Protein AF-A0A0D2L8C6-F1 (afdb_monomer)

Mean predicted aligned error: 10.95 Å

Foldseek 3Di:
DDFCCDDLVDRNDPVRVQLVPQPPSPDDNVVCVVPVPVVVVCQQVDQRPDPVVSVVCVVPRPPDDDTDDDPVCCDDPCVVVVLCQLLDLVAADEAEAADQLVVVVLLVVLCVVPVDNFQDQSLQAAAADDLVVSVVSVVVSVVVVVVSCVSNPPSDLLRYHYDYPVLQVLLQPVVVPPPPDPDDDDDDDDDDDDDDDPDPDRSVVRVQSVCVSVVHPPDRDDDDPRPDPRPHDQVVVRHPCLVVNLVVCVPDPNNVSNVVRPDDPPPPDD

Radius of gyration: 22.39 Å; Cα contacts (8 Å, |Δi|>4): 198; chains: 1; bounding box: 49×57×60 Å

Secondary structure (DSSP, 8-state):
---TTEETTEE--TTHHHHHTSTT----HHHHHH-HHHHHHHHHHPPP--HHHHHHHTT-----------GGG--TTHHHHHHHHHH-TTS-EEEEE-S-HHHHHHHHHHHHHHS-SSSS--TTS-B---HHHHHHHHHHHHHHHHHHHHHHTT-HHHHEEEEEHHHHHHTTTGGGSSSS-------------------S--HHHHHHHHHHHHT---------TT-----PPPHHHHBTTHHHHHHHHTTSTTTHHHHTTTS-S-----

Solvent-accessible surface area (backbone atoms only — not comparable to full-atom values): 17202 Å² total; per-residue (Å²): 137,79,42,69,50,53,40,98,90,42,64,48,50,103,49,43,70,60,48,78,68,37,89,88,60,80,77,50,77,62,60,30,71,76,38,53,65,60,47,53,50,50,63,45,63,54,68,70,89,41,85,76,66,12,64,80,46,67,88,64,60,54,88,72,89,85,81,74,84,59,78,86,69,60,53,76,83,42,39,63,56,53,53,52,54,60,54,35,63,88,50,75,42,75,51,75,44,68,85,45,54,55,63,52,49,54,52,49,52,46,23,70,75,65,78,48,88,69,89,64,88,55,57,81,57,78,36,77,78,59,66,68,60,49,53,53,47,54,55,50,55,52,51,52,53,54,49,49,50,65,49,46,58,92,49,54,73,83,21,42,44,80,44,48,43,64,46,46,53,41,32,65,52,64,68,73,70,68,87,78,73,82,88,80,76,91,76,90,81,93,78,90,79,94,75,93,77,95,80,84,78,62,30,66,45,42,59,51,50,51,30,58,67,71,70,45,79,93,60,84,81,73,75,57,88,74,70,65,80,70,84,68,63,55,60,59,84,27,25,79,53,39,67,62,51,42,61,74,30,55,91,44,96,59,30,70,50,50,56,86,53,72,66,74,87,72,83,64,88,128

Structure (mmCIF, N/CA/C/O backbone):
data_AF-A0A0D2L8C6-F1
#
_entry.id   AF-A0A0D2L8C6-F1
#
loop_
_atom_site.group_PDB
_atom_site.id
_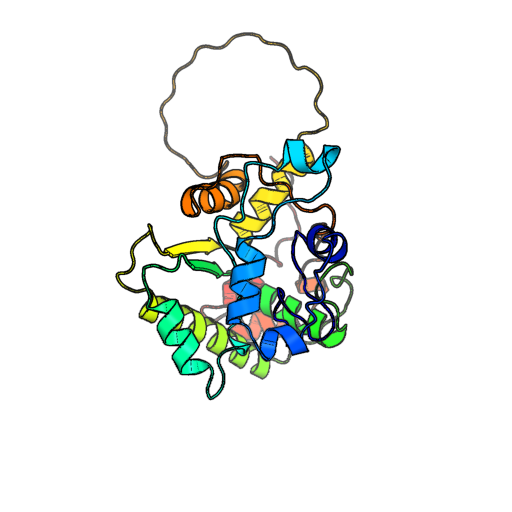atom_site.type_symbol
_atom_site.label_atom_id
_atom_site.label_alt_id
_atom_site.label_comp_id
_atom_site.label_asym_id
_atom_site.label_entity_id
_atom_site.label_seq_id
_atom_site.pdbx_PDB_ins_code
_atom_site.Cartn_x
_atom_site.Cartn_y
_atom_site.Cartn_z
_atom_site.occupancy
_atom_site.B_iso_or_equiv
_atom_site.auth_seq_id
_atom_site.auth_comp_id
_atom_site.auth_asym_id
_atom_site.auth_atom_id
_atom_site.pdbx_PDB_model_num
ATOM 1 N N . MET A 1 1 ? -0.825 -14.473 -0.753 1.00 25.88 1 MET A N 1
ATOM 2 C CA . MET A 1 1 ? -2.024 -13.886 -0.117 1.00 25.88 1 MET A CA 1
ATOM 3 C C . MET A 1 1 ? -1.599 -13.549 1.306 1.00 25.88 1 MET A C 1
ATOM 5 O O . MET A 1 1 ? -1.301 -14.473 2.042 1.00 25.88 1 MET A O 1
ATOM 9 N N . HIS A 1 2 ? -1.406 -12.274 1.659 1.00 28.62 2 HIS A N 1
ATOM 10 C CA . HIS A 1 2 ? -0.912 -11.897 2.993 1.00 28.62 2 HIS A CA 1
ATOM 11 C C . HIS A 1 2 ? -1.843 -10.864 3.620 1.00 28.62 2 HIS A C 1
ATOM 13 O O . HIS A 1 2 ? -1.615 -9.660 3.563 1.00 28.62 2 HIS A O 1
ATOM 19 N N . ASN A 1 3 ? -2.905 -11.363 4.246 1.00 32.50 3 ASN A N 1
ATOM 20 C CA . ASN A 1 3 ? -3.597 -10.629 5.291 1.00 32.50 3 ASN A CA 1
ATOM 21 C C . ASN A 1 3 ? -2.673 -10.639 6.514 1.00 32.50 3 ASN A C 1
ATOM 23 O O . ASN A 1 3 ? -2.606 -11.621 7.239 1.00 32.50 3 ASN A O 1
ATOM 27 N N . GLU A 1 4 ? -1.915 -9.567 6.735 1.00 38.78 4 GLU A N 1
ATOM 28 C CA . GLU A 1 4 ? -0.939 -9.475 7.837 1.00 38.78 4 GLU A CA 1
ATOM 29 C C . GLU A 1 4 ? -1.573 -9.402 9.237 1.00 38.78 4 GLU A C 1
ATOM 31 O O . GLU A 1 4 ? -0.848 -9.288 10.213 1.00 38.78 4 GLU A O 1
ATOM 36 N N . VAL A 1 5 ? -2.901 -9.509 9.356 1.00 38.19 5 VAL A N 1
ATOM 37 C CA . VAL A 1 5 ? -3.556 -9.818 10.639 1.00 38.19 5 VAL A CA 1
ATOM 38 C C . VAL A 1 5 ? -3.872 -11.317 10.751 1.00 38.19 5 VAL A C 1
ATOM 40 O O . VAL A 1 5 ? -3.885 -11.862 11.848 1.00 38.19 5 VAL A O 1
ATOM 43 N N . PHE A 1 6 ? -4.050 -12.015 9.624 1.00 46.94 6 PHE A N 1
ATOM 44 C CA . PHE A 1 6 ? -4.573 -13.378 9.553 1.00 46.94 6 PHE A CA 1
ATOM 45 C C . PHE A 1 6 ? -4.010 -14.119 8.331 1.00 46.94 6 PHE A C 1
ATOM 47 O O . PHE A 1 6 ? -4.606 -14.139 7.255 1.00 46.94 6 PHE A O 1
ATOM 54 N N . ASN A 1 7 ? -2.828 -14.707 8.492 1.00 39.59 7 ASN A N 1
ATOM 55 C CA . ASN A 1 7 ? -2.334 -15.733 7.579 1.00 39.59 7 ASN A CA 1
ATOM 56 C C . ASN A 1 7 ? -3.036 -17.053 7.951 1.00 39.59 7 ASN A C 1
ATOM 58 O O . ASN A 1 7 ? -3.272 -17.285 9.134 1.00 39.59 7 ASN A O 1
ATOM 62 N N . GLU A 1 8 ? -3.318 -17.929 6.984 1.00 39.47 8 GLU A N 1
ATOM 63 C CA . GLU A 1 8 ? -3.778 -19.312 7.220 1.00 39.47 8 GLU A CA 1
ATOM 64 C C . GLU A 1 8 ? -2.914 -20.050 8.260 1.00 39.47 8 GLU A C 1
ATOM 66 O O . GLU A 1 8 ? -3.401 -20.914 8.978 1.00 39.47 8 GLU A O 1
ATOM 71 N N . ALA A 1 9 ? -1.641 -19.662 8.392 1.00 35.53 9 ALA A N 1
ATOM 72 C CA . ALA A 1 9 ? -0.736 -20.200 9.398 1.00 35.53 9 ALA A CA 1
ATOM 73 C C . ALA A 1 9 ? -0.841 -19.550 10.796 1.00 35.53 9 ALA A C 1
ATOM 75 O O . ALA A 1 9 ? -0.490 -20.217 11.767 1.00 35.53 9 ALA A O 1
ATOM 76 N N . LYS A 1 10 ? -1.232 -18.263 10.927 1.00 43.53 10 LYS A N 1
ATOM 77 C CA . LYS A 1 10 ? -1.171 -17.492 12.195 1.00 43.53 10 LYS A CA 1
ATOM 78 C C . LYS A 1 10 ? -2.012 -16.204 12.220 1.00 43.53 10 LYS A C 1
ATOM 80 O O . LYS A 1 10 ? -2.085 -15.469 11.231 1.00 43.53 10 LYS A O 1
ATOM 85 N N . ILE A 1 11 ? -2.490 -15.843 13.419 1.00 46.50 11 ILE A N 1
ATOM 86 C CA . ILE A 1 11 ? -2.910 -14.473 13.767 1.00 46.50 11 ILE A CA 1
ATOM 87 C C . ILE A 1 11 ? -1.652 -13.632 14.017 1.00 46.50 11 ILE A C 1
ATOM 89 O O . ILE A 1 11 ? -1.057 -13.683 15.095 1.00 46.50 11 ILE A O 1
ATOM 93 N N . TYR A 1 12 ? -1.233 -12.846 13.029 1.00 52.94 12 TYR A N 1
ATOM 94 C CA . TYR A 1 12 ? -0.144 -11.890 13.211 1.00 52.94 12 TYR A CA 1
ATOM 95 C C . TYR A 1 12 ? -0.708 -10.619 13.835 1.00 52.94 12 TYR A C 1
ATOM 97 O O . TYR A 1 12 ? -1.148 -9.690 13.167 1.00 52.94 12 TYR A O 1
ATOM 105 N N . SER A 1 13 ? -0.715 -10.585 15.160 1.00 54.72 13 SER A N 1
ATOM 106 C CA . SER A 1 13 ? -1.030 -9.380 15.913 1.00 54.72 13 SER A CA 1
ATOM 107 C C . SER A 1 13 ? 0.179 -8.957 16.728 1.00 54.72 13 SER A C 1
ATOM 109 O O . SER A 1 13 ? 0.924 -9.797 17.230 1.00 54.72 13 SER A O 1
ATOM 111 N N . PHE A 1 14 ? 0.315 -7.646 16.949 1.00 51.59 14 PHE A N 1
ATOM 112 C CA . PHE A 1 14 ? 1.225 -7.088 17.957 1.00 51.59 14 PHE A CA 1
ATOM 113 C C . PHE A 1 14 ? 1.057 -7.772 19.333 1.00 51.59 14 PHE A C 1
ATOM 115 O O . PHE A 1 14 ? 1.973 -7.767 20.149 1.00 51.59 14 PHE A O 1
ATOM 122 N N . ASN A 1 15 ? -0.103 -8.398 19.566 1.00 57.59 15 ASN A N 1
ATOM 123 C CA . ASN A 1 15 ? -0.485 -9.067 20.797 1.00 57.59 15 ASN A CA 1
ATOM 124 C C . ASN A 1 15 ? -0.600 -10.607 20.683 1.00 57.59 15 ASN A C 1
ATOM 126 O O . ASN A 1 15 ? -1.314 -11.186 21.493 1.00 57.59 15 ASN A O 1
ATOM 130 N N . GLU A 1 16 ? 0.073 -11.299 19.745 1.00 63.41 16 GLU A N 1
ATOM 131 C CA . GLU A 1 16 ? 0.020 -12.787 19.636 1.00 63.41 16 GLU A CA 1
ATOM 132 C C . GLU A 1 16 ? 0.210 -13.475 21.005 1.00 63.41 16 GLU A C 1
ATOM 134 O O . GLU A 1 16 ? -0.590 -14.323 21.396 1.00 63.41 16 GLU A O 1
ATOM 139 N N . GLY A 1 17 ? 1.199 -13.029 21.789 1.00 65.50 17 GLY A N 1
ATOM 140 C CA . GLY A 1 17 ? 1.451 -13.560 23.132 1.00 65.50 17 GLY A CA 1
ATOM 141 C C . GLY A 1 17 ? 0.381 -13.217 24.177 1.00 65.50 17 GLY A C 1
ATOM 142 O O . GLY A 1 17 ? 0.243 -13.947 25.152 1.00 65.50 17 GLY A O 1
ATOM 143 N N . LEU A 1 18 ? -0.388 -12.137 23.999 1.00 64.75 18 LEU A N 1
ATOM 144 C CA . LEU A 1 18 ? -1.541 -11.836 24.859 1.00 64.75 18 LEU A CA 1
ATOM 145 C C . LEU A 1 18 ? -2.668 -12.838 24.599 1.00 64.75 18 LEU A C 1
ATOM 147 O O . LEU A 1 18 ? -3.287 -13.311 25.546 1.00 64.75 18 LEU A O 1
ATOM 151 N N . PHE A 1 19 ? -2.911 -13.165 23.330 1.00 66.56 19 PHE A N 1
ATOM 152 C CA . PHE A 1 19 ? -3.949 -14.108 22.925 1.00 66.56 19 PHE A CA 1
ATOM 153 C C . PHE A 1 19 ? -3.615 -15.528 23.369 1.00 66.56 19 PHE A C 1
ATOM 155 O O . PHE A 1 19 ? -4.393 -16.136 24.090 1.00 66.56 19 PHE A O 1
ATOM 162 N N . GLN A 1 20 ? -2.409 -16.008 23.056 1.00 67.81 20 GLN A N 1
ATOM 163 C CA . GLN A 1 20 ? -1.961 -17.354 23.440 1.00 67.81 20 GLN A CA 1
ATOM 164 C C . GLN A 1 20 ? -1.900 -17.568 24.960 1.00 67.81 20 GLN A C 1
ATOM 166 O O . GLN A 1 20 ? -1.979 -18.701 25.421 1.00 67.81 20 GLN A O 1
ATOM 171 N N . ALA A 1 21 ? -1.743 -16.499 25.744 1.00 69.31 21 ALA A N 1
ATOM 172 C CA . ALA A 1 21 ? -1.708 -16.571 27.203 1.00 69.31 21 ALA A CA 1
ATOM 173 C C . ALA A 1 21 ? -3.068 -16.305 27.874 1.00 69.31 21 ALA A C 1
ATOM 175 O O . ALA A 1 21 ? -3.138 -16.327 29.104 1.00 69.31 21 ALA A O 1
ATOM 176 N N . SER A 1 22 ? -4.127 -16.008 27.113 1.00 67.31 22 SER A N 1
ATOM 177 C CA . SER A 1 22 ? -5.456 -15.729 27.667 1.00 67.31 22 SER A CA 1
ATOM 178 C C . SER A 1 22 ? -6.214 -17.043 27.905 1.00 67.31 22 SER A C 1
ATOM 180 O O . SER A 1 22 ? -6.456 -17.775 26.947 1.00 67.31 22 SER A O 1
ATOM 182 N N . PRO A 1 23 ? -6.601 -17.375 29.153 1.00 68.75 23 PRO A N 1
ATOM 183 C CA . PRO A 1 23 ? -7.393 -18.574 29.426 1.00 68.75 23 PRO A CA 1
ATOM 184 C C . PRO A 1 23 ? -8.716 -18.553 28.649 1.00 68.75 23 PRO A C 1
ATOM 186 O O . PRO A 1 23 ? -9.433 -17.557 28.708 1.00 68.75 23 PRO A O 1
ATOM 189 N N . GLY A 1 24 ? -9.034 -19.642 27.942 1.00 72.69 24 GLY A N 1
ATOM 190 C CA . GLY A 1 24 ? -10.238 -19.750 27.106 1.00 72.69 24 GLY A CA 1
ATOM 191 C C . GLY A 1 24 ? -10.110 -19.130 25.711 1.00 72.69 24 GLY A C 1
ATOM 192 O O . GLY A 1 24 ? -11.088 -19.102 24.971 1.00 72.69 24 GLY A O 1
ATOM 193 N N . TRP A 1 25 ? -8.927 -18.634 25.334 1.00 75.94 25 TRP A N 1
ATOM 194 C CA . TRP A 1 25 ? -8.673 -18.205 23.963 1.00 75.94 25 TRP A CA 1
ATOM 195 C C . TRP A 1 25 ? -8.377 -19.411 23.062 1.00 75.94 25 TRP A C 1
ATOM 197 O O . TRP A 1 25 ? -7.219 -19.761 22.837 1.00 75.94 25 TRP A O 1
ATOM 207 N N . ASP A 1 26 ? -9.437 -20.011 22.521 1.00 77.56 26 ASP A N 1
ATOM 208 C CA . ASP A 1 26 ? -9.368 -21.174 21.620 1.00 77.56 26 ASP A CA 1
ATOM 209 C C . ASP A 1 26 ? -9.636 -20.795 20.147 1.00 77.56 26 ASP A C 1
ATOM 211 O O . ASP A 1 26 ? -9.956 -21.640 19.310 1.00 77.56 26 ASP A O 1
ATOM 215 N N . TRP A 1 27 ? -9.516 -19.506 19.809 1.00 79.12 27 TRP A N 1
ATOM 216 C CA . TRP A 1 27 ? -9.705 -19.034 18.438 1.00 79.12 27 TRP A CA 1
ATOM 217 C C . TRP A 1 27 ? -8.549 -19.465 17.538 1.00 79.12 27 TRP A C 1
ATOM 219 O O . TRP A 1 27 ? -7.406 -19.027 17.713 1.00 79.12 27 TRP A O 1
ATOM 229 N N . ASP A 1 28 ? -8.877 -20.242 16.512 1.00 78.75 28 ASP A N 1
ATOM 230 C CA . ASP A 1 28 ? -8.033 -20.452 15.348 1.00 78.75 28 ASP A CA 1
ATOM 231 C C . ASP A 1 28 ? -8.596 -19.680 14.140 1.00 78.75 28 ASP A C 1
ATOM 233 O O . ASP A 1 28 ? -9.510 -18.856 14.252 1.00 78.75 28 ASP A O 1
ATOM 237 N N . VAL A 1 29 ? -7.983 -19.867 12.972 1.00 72.75 29 VAL A N 1
ATOM 238 C CA . VAL A 1 29 ? -8.416 -19.185 11.746 1.00 72.75 29 VAL A CA 1
ATOM 239 C C . VAL A 1 29 ? -9.811 -19.651 11.314 1.00 72.75 29 VAL A C 1
ATOM 241 O O . VAL A 1 29 ? -10.577 -18.835 10.809 1.00 72.75 29 VAL A O 1
ATOM 244 N N . PHE A 1 30 ? -10.145 -20.923 11.535 1.00 79.75 30 PHE A N 1
ATOM 245 C CA . PHE A 1 30 ? -11.397 -21.534 11.104 1.00 79.75 30 PHE A CA 1
ATOM 246 C C . PHE A 1 30 ? -12.555 -21.130 12.012 1.00 79.75 30 PHE A C 1
ATOM 248 O O . PHE A 1 30 ? -13.544 -20.603 11.511 1.00 79.75 30 PHE A O 1
ATOM 255 N N . SER A 1 31 ? -12.414 -21.279 13.333 1.00 82.75 31 SER A N 1
ATOM 256 C CA . SER A 1 31 ? -13.476 -20.922 14.281 1.00 82.75 31 SER A CA 1
ATOM 257 C C . SER A 1 31 ? -13.827 -19.437 14.199 1.00 82.75 31 SER A C 1
ATOM 259 O O . SER A 1 31 ? -15.002 -19.074 14.217 1.00 82.75 31 SER A O 1
ATOM 261 N N . ARG A 1 32 ? -12.826 -18.571 13.985 1.00 83.19 32 ARG A N 1
ATOM 262 C CA . ARG A 1 32 ? -13.036 -17.143 13.703 1.00 83.19 32 ARG A CA 1
ATOM 263 C C . ARG A 1 32 ? -13.894 -16.922 12.462 1.00 83.19 32 ARG A C 1
ATOM 265 O O . ARG A 1 32 ? -14.762 -16.061 12.483 1.00 83.19 32 ARG A O 1
ATOM 272 N N . ASP A 1 33 ? -13.593 -17.606 11.363 1.00 82.06 33 ASP A N 1
ATOM 273 C CA . ASP A 1 33 ? -14.292 -17.382 10.095 1.00 82.06 33 ASP A CA 1
ATOM 274 C C . ASP A 1 33 ? -15.704 -17.979 10.096 1.00 82.06 33 ASP A C 1
ATOM 276 O O . ASP A 1 33 ? -16.569 -17.484 9.371 1.00 82.06 33 ASP A O 1
ATOM 280 N N . GLU A 1 34 ? -15.959 -18.975 10.947 1.00 89.06 34 GLU A N 1
ATOM 281 C CA . GLU A 1 34 ? -17.301 -19.489 11.230 1.00 89.06 34 GLU A CA 1
ATOM 282 C C . GLU A 1 34 ? -18.149 -18.499 12.048 1.00 89.06 34 GLU A C 1
ATOM 284 O O . GLU A 1 34 ? -19.330 -18.327 11.744 1.00 89.06 34 GLU A O 1
ATOM 289 N N . ASP A 1 35 ? -17.561 -17.800 13.031 1.00 88.19 35 ASP A N 1
ATOM 290 C CA . ASP A 1 35 ? -18.248 -16.772 13.830 1.00 88.19 35 ASP A CA 1
ATOM 291 C C . ASP A 1 35 ? -17.395 -15.500 14.051 1.00 88.19 35 ASP A C 1
ATOM 293 O O . ASP A 1 35 ? -16.899 -15.218 15.153 1.00 88.19 35 ASP A O 1
ATOM 297 N N . PRO A 1 36 ? -17.238 -14.664 13.006 1.00 85.00 36 PRO A N 1
ATOM 298 C CA . PRO A 1 36 ? -16.376 -13.487 13.076 1.00 85.00 36 PRO A CA 1
ATOM 299 C C . PRO A 1 36 ? -16.940 -12.408 14.002 1.00 85.00 36 PRO A C 1
ATOM 301 O O . PRO A 1 36 ? -16.195 -11.560 14.498 1.00 85.00 36 PRO A O 1
ATOM 304 N N . GLN A 1 37 ? -18.253 -12.412 14.243 1.00 84.94 37 GLN A N 1
ATOM 305 C CA . GLN A 1 37 ? -18.890 -11.453 15.134 1.00 84.94 37 GLN A CA 1
ATOM 306 C C . GLN A 1 37 ? -18.561 -11.772 16.590 1.00 84.94 37 GLN A C 1
ATOM 308 O O . GLN A 1 37 ? -18.159 -10.863 17.322 1.00 84.94 37 GLN A O 1
ATOM 313 N N . HIS A 1 38 ? -18.692 -13.034 17.003 1.00 84.12 38 HIS A N 1
ATOM 314 C CA . HIS A 1 38 ? -18.340 -13.448 18.355 1.00 84.12 38 HIS A CA 1
ATOM 315 C C . HIS A 1 38 ? -16.851 -13.237 18.631 1.00 84.12 38 HIS A C 1
ATOM 317 O O . HIS A 1 38 ? -16.504 -12.627 19.644 1.00 84.12 38 HIS A O 1
ATOM 323 N N . PHE A 1 39 ? -15.989 -13.581 17.669 1.00 83.81 39 PHE A N 1
ATOM 324 C CA . PHE A 1 39 ? -14.560 -13.290 17.749 1.00 83.81 39 PHE A CA 1
ATOM 325 C C . PHE A 1 39 ? -14.271 -11.807 18.027 1.00 83.81 39 PHE A C 1
ATOM 327 O O . PHE A 1 39 ? -13.488 -11.479 18.917 1.00 83.81 39 PHE A O 1
ATOM 334 N N . LEU A 1 40 ? -14.902 -10.884 17.291 1.00 80.25 40 LEU A N 1
ATOM 335 C CA . LEU A 1 40 ? -14.688 -9.445 17.490 1.00 80.25 40 LEU A CA 1
ATOM 336 C C . LEU A 1 40 ? -15.197 -8.957 18.851 1.00 80.25 40 LEU A C 1
ATOM 338 O O . LEU A 1 40 ? -14.579 -8.072 19.448 1.00 80.25 40 LEU A O 1
ATOM 342 N N . VAL A 1 41 ? -16.308 -9.513 19.340 1.00 81.56 41 VAL A N 1
ATOM 343 C CA . VAL A 1 41 ? -16.842 -9.200 20.671 1.00 81.56 41 VAL A CA 1
ATOM 344 C C . VAL A 1 41 ? -15.850 -9.629 21.746 1.00 81.56 41 VAL A C 1
ATOM 346 O O . VAL A 1 41 ? -15.478 -8.799 22.576 1.00 81.56 41 VAL A O 1
ATOM 349 N N . GLU A 1 42 ? -15.369 -10.870 21.701 1.00 78.81 42 GLU A N 1
ATOM 350 C CA . GLU A 1 42 ? -14.377 -11.360 22.658 1.00 78.81 42 GLU A CA 1
ATOM 351 C C . GLU A 1 42 ? -13.069 -10.571 22.568 1.00 78.81 42 GLU A C 1
ATOM 353 O O . GLU A 1 42 ? -12.563 -10.108 23.589 1.00 78.81 42 GLU A O 1
ATOM 358 N N . LEU A 1 43 ? -12.571 -10.308 21.355 1.00 77.69 43 LEU A N 1
ATOM 359 C CA . LEU A 1 43 ? -11.369 -9.506 21.108 1.00 77.69 43 LEU A CA 1
ATOM 360 C C . LEU A 1 43 ? -11.440 -8.123 21.777 1.00 77.69 43 LEU A C 1
ATOM 362 O O . LEU A 1 43 ? -10.455 -7.656 22.351 1.00 77.69 43 LEU A O 1
ATOM 366 N N . LEU A 1 44 ? -12.596 -7.461 21.704 1.00 75.75 44 LEU A N 1
ATOM 367 C CA . LEU A 1 44 ? -12.827 -6.156 22.329 1.00 75.75 44 LEU A CA 1
ATOM 368 C C . LEU A 1 44 ? -13.023 -6.251 23.850 1.00 75.75 44 LEU A C 1
ATOM 370 O O . LEU A 1 44 ? -12.717 -5.295 24.568 1.00 75.75 44 LEU A O 1
ATOM 374 N N . GLN A 1 45 ? -13.529 -7.382 24.342 1.00 75.25 45 GLN A N 1
ATOM 375 C CA . GLN A 1 45 ? -13.790 -7.635 25.760 1.00 75.25 45 GLN A CA 1
ATOM 376 C C . GLN A 1 45 ? -12.584 -8.190 26.525 1.00 75.25 45 GLN A C 1
ATOM 378 O O . GLN A 1 45 ? -12.593 -8.136 27.758 1.00 75.25 45 GLN A O 1
ATOM 383 N N . LEU A 1 46 ? -11.553 -8.680 25.827 1.00 65.88 46 LEU A N 1
ATOM 384 C CA . LEU A 1 46 ? -10.343 -9.227 26.432 1.00 65.88 46 LEU A CA 1
ATOM 385 C C . LEU A 1 46 ? -9.770 -8.291 27.499 1.00 65.88 46 LEU A C 1
ATOM 387 O O . LEU A 1 46 ? -9.313 -7.174 27.227 1.00 65.88 46 LEU A O 1
ATOM 391 N N . ARG A 1 47 ? -9.753 -8.790 28.737 1.00 56.56 47 ARG A N 1
ATOM 392 C CA . ARG A 1 47 ? -9.046 -8.178 29.860 1.00 56.56 47 ARG A CA 1
ATOM 393 C C . ARG A 1 47 ? -7.718 -8.914 30.065 1.00 56.56 47 ARG A C 1
ATOM 395 O O . ARG A 1 47 ? -7.697 -10.140 30.032 1.00 56.56 47 ARG A O 1
ATOM 402 N N . PRO A 1 48 ? -6.600 -8.213 30.303 1.00 53.81 48 PRO A N 1
ATOM 403 C CA . PRO A 1 48 ? -5.333 -8.875 30.597 1.00 53.81 48 PRO A CA 1
ATOM 404 C C . PRO A 1 48 ? -5.421 -9.611 31.946 1.00 53.81 48 PRO A C 1
ATOM 406 O O . PRO A 1 48 ? -5.631 -8.984 32.982 1.00 53.81 48 PRO A O 1
ATOM 409 N N . HIS A 1 49 ? -5.259 -10.938 31.925 1.00 48.31 49 HIS A N 1
ATOM 410 C CA . HIS A 1 49 ? -5.627 -11.851 33.022 1.00 48.31 49 HIS A CA 1
ATOM 411 C C . HIS A 1 49 ? -4.489 -12.293 33.966 1.00 48.31 49 HIS A C 1
ATOM 413 O O . HIS A 1 49 ? -4.561 -13.353 34.574 1.00 48.31 49 HIS A O 1
ATOM 419 N N . THR A 1 50 ? -3.445 -11.491 34.171 1.00 47.09 50 THR A N 1
ATOM 420 C CA . THR A 1 50 ? -2.437 -11.784 35.219 1.00 47.09 50 THR A CA 1
ATOM 421 C C . THR A 1 50 ? -2.359 -10.632 36.207 1.00 47.09 50 THR A C 1
ATOM 423 O O . THR A 1 50 ? -2.239 -9.495 35.789 1.00 47.09 50 THR A O 1
ATOM 426 N N . GLU A 1 51 ? -2.439 -10.865 37.516 1.00 48.19 51 GLU A N 1
ATOM 427 C CA . GLU A 1 51 ? -2.537 -9.771 38.502 1.00 48.19 51 GLU A CA 1
ATOM 428 C C . GLU A 1 51 ? -1.308 -8.837 38.544 1.00 48.19 51 GLU A C 1
ATOM 430 O O . GLU A 1 51 ? -1.448 -7.671 38.910 1.00 48.19 51 GLU A O 1
ATOM 435 N N . GLU A 1 52 ? -0.131 -9.279 38.085 1.00 50.66 52 GLU A N 1
ATOM 436 C CA . GLU A 1 52 ? 1.076 -8.436 37.998 1.00 50.66 52 GLU A CA 1
ATOM 437 C C . GLU A 1 52 ? 1.238 -7.702 36.653 1.00 50.66 52 GLU A C 1
ATOM 439 O O . GLU A 1 52 ? 1.559 -6.515 36.637 1.00 50.66 52 GLU A O 1
ATOM 444 N N . ARG A 1 53 ? 0.961 -8.345 35.507 1.00 47.78 53 ARG A N 1
ATOM 445 C CA . ARG A 1 53 ? 1.001 -7.687 34.175 1.00 47.78 53 ARG A CA 1
ATOM 446 C C . ARG A 1 53 ? -0.299 -6.957 33.834 1.00 47.78 53 ARG A C 1
ATOM 448 O O . ARG A 1 53 ? -0.300 -5.925 33.165 1.00 47.78 53 ARG A O 1
ATOM 455 N N . GLY A 1 54 ? -1.404 -7.479 34.336 1.00 41.78 54 GLY A N 1
ATOM 456 C CA . GLY A 1 54 ? -2.748 -6.937 34.268 1.00 41.78 54 GLY A CA 1
ATOM 457 C C . GLY A 1 54 ? -2.895 -5.665 35.079 1.00 41.78 54 GLY A C 1
ATOM 458 O O . GLY A 1 54 ? -3.564 -4.783 34.589 1.00 41.78 54 GLY A O 1
ATOM 459 N N . ARG A 1 55 ? -2.209 -5.433 36.207 1.00 43.84 55 ARG A N 1
ATOM 460 C CA . ARG A 1 55 ? -2.273 -4.107 36.869 1.00 43.84 55 ARG A CA 1
ATOM 461 C C . ARG A 1 55 ? -1.640 -2.971 36.052 1.00 43.84 55 ARG A C 1
ATOM 463 O O . ARG A 1 55 ? -2.095 -1.839 36.157 1.00 43.84 55 ARG A O 1
ATOM 470 N N . ALA A 1 56 ? -0.665 -3.260 35.185 1.00 50.69 56 ALA A N 1
ATOM 471 C CA . ALA A 1 56 ? -0.101 -2.267 34.262 1.00 50.69 56 ALA A CA 1
ATOM 472 C C . ALA A 1 56 ? -0.979 -2.011 33.013 1.00 50.69 56 ALA A C 1
ATOM 474 O O . ALA A 1 56 ? -0.831 -0.982 32.350 1.00 50.69 56 ALA A O 1
ATOM 475 N N . MET A 1 57 ? -1.894 -2.933 32.683 1.00 47.06 57 MET A N 1
ATOM 476 C CA . MET A 1 57 ? -2.743 -2.889 31.479 1.00 47.06 57 MET A CA 1
ATOM 477 C C . MET A 1 57 ? -4.256 -2.788 31.777 1.00 47.06 57 MET A C 1
ATOM 479 O O . MET A 1 57 ? -5.044 -2.470 30.885 1.00 47.06 57 MET A O 1
ATOM 483 N N . ALA A 1 58 ? -4.680 -3.017 33.020 1.00 37.59 58 ALA A N 1
ATOM 484 C CA . ALA A 1 58 ? -6.048 -2.914 33.514 1.00 37.59 58 ALA A CA 1
ATOM 485 C C . ALA A 1 58 ? -6.430 -1.436 33.523 1.00 37.59 58 ALA A C 1
ATOM 487 O O . ALA A 1 58 ? -5.952 -0.646 34.329 1.00 37.59 58 ALA A O 1
ATOM 488 N N . GLY A 1 59 ? -7.240 -1.058 32.538 1.00 45.56 59 GLY A N 1
ATOM 489 C CA . GLY A 1 59 ? -7.560 0.331 32.203 1.00 45.56 59 GLY A CA 1
ATOM 490 C C . GLY A 1 59 ? -7.386 0.640 30.713 1.00 45.56 59 GLY A C 1
ATOM 491 O O . GLY A 1 59 ? -7.912 1.638 30.227 1.00 45.56 59 GLY A O 1
ATOM 492 N N . ARG A 1 60 ? -6.710 -0.233 29.954 1.00 52.47 60 ARG A N 1
ATOM 493 C CA . ARG A 1 60 ? -6.524 -0.108 28.501 1.00 52.47 60 ARG A CA 1
ATOM 494 C C . ARG A 1 60 ? -7.262 -1.213 27.748 1.00 52.47 60 ARG A C 1
ATOM 496 O O . ARG A 1 60 ? -6.639 -1.989 27.031 1.00 52.47 60 ARG A O 1
ATOM 503 N N . GLY A 1 61 ? -8.585 -1.289 27.910 1.00 55.25 61 GLY A N 1
ATOM 504 C CA . GLY A 1 61 ? -9.408 -2.095 27.000 1.00 55.25 61 GLY A CA 1
ATOM 505 C C . GLY A 1 61 ? -9.091 -1.742 25.541 1.00 55.25 61 GLY A C 1
ATOM 506 O O . GLY A 1 61 ? -8.723 -0.597 25.248 1.00 55.25 61 GLY A O 1
ATOM 507 N N . CYS A 1 62 ? -9.185 -2.718 24.638 1.00 63.03 62 CYS A N 1
ATOM 508 C CA . CYS A 1 62 ? -8.978 -2.485 23.214 1.00 63.03 62 CYS A CA 1
ATOM 509 C C . CYS A 1 62 ? -10.035 -1.481 22.721 1.00 63.03 62 CYS A C 1
ATOM 511 O O . CYS A 1 62 ? -11.212 -1.806 22.618 1.00 63.03 62 CYS A O 1
ATOM 513 N N . LYS A 1 63 ? -9.634 -0.225 22.481 1.00 70.19 63 LYS A N 1
ATOM 514 C CA . LYS A 1 63 ? -10.565 0.843 22.067 1.00 70.19 63 LYS A CA 1
ATOM 515 C C . LYS A 1 63 ? -10.897 0.800 20.577 1.00 70.19 63 LYS A C 1
ATOM 517 O O . LYS A 1 63 ? -11.855 1.434 20.149 1.00 70.19 63 LYS A O 1
ATOM 522 N N . ALA A 1 64 ? -10.067 0.121 19.792 1.00 75.06 64 ALA A N 1
ATOM 523 C CA . ALA A 1 64 ? -10.194 0.039 18.350 1.00 75.06 64 ALA A CA 1
ATOM 524 C C . ALA A 1 64 ? -9.500 -1.219 17.828 1.00 75.06 64 ALA A C 1
ATOM 526 O O . ALA A 1 64 ? -8.424 -1.583 18.303 1.00 75.06 64 ALA A O 1
ATOM 527 N N . VAL A 1 65 ? -10.089 -1.817 16.796 1.00 77.44 65 VAL A N 1
ATOM 528 C CA . VAL A 1 65 ? -9.476 -2.885 16.005 1.00 77.44 65 VAL A CA 1
ATOM 529 C C . VAL A 1 65 ? -9.016 -2.280 14.685 1.00 77.44 65 VAL A C 1
ATOM 531 O O . VAL A 1 65 ? -9.768 -1.567 14.022 1.00 77.44 65 VAL A O 1
ATOM 534 N N . GLY A 1 66 ? -7.765 -2.543 14.322 1.00 81.06 66 GLY A N 1
ATOM 535 C CA . GLY A 1 66 ? -7.197 -2.168 13.032 1.00 81.06 66 GLY A CA 1
ATOM 536 C C . GLY A 1 66 ? -6.928 -3.405 12.188 1.00 81.06 66 GLY A C 1
ATOM 537 O O . GLY A 1 66 ? -6.642 -4.477 12.716 1.00 81.06 66 GLY A O 1
ATOM 538 N N . PHE A 1 67 ? -6.988 -3.245 10.872 1.00 83.62 67 PHE A N 1
ATOM 539 C CA . PHE A 1 67 ? -6.584 -4.275 9.926 1.00 83.62 67 PHE A CA 1
ATOM 540 C C . PHE A 1 67 ? -5.949 -3.643 8.692 1.00 83.62 67 PHE A C 1
ATOM 542 O O . PHE A 1 67 ? -6.157 -2.464 8.397 1.00 83.62 67 PHE A O 1
ATOM 549 N N . LYS A 1 68 ? -5.135 -4.431 7.988 1.00 85.50 68 LYS A N 1
ATOM 550 C CA . LYS A 1 68 ? -4.429 -4.000 6.783 1.00 85.50 68 LYS A CA 1
ATOM 551 C C . LYS A 1 68 ? -5.106 -4.575 5.554 1.00 85.50 68 LYS A C 1
ATOM 553 O O . LYS A 1 68 ? -5.443 -5.755 5.516 1.00 85.50 68 LYS A O 1
ATOM 558 N N . LEU A 1 69 ? -5.260 -3.732 4.546 1.00 85.25 69 LEU A N 1
ATOM 559 C CA . LEU A 1 69 ? -5.850 -4.089 3.272 1.00 85.25 69 LEU A CA 1
ATOM 560 C C . LEU A 1 69 ? -4.857 -3.822 2.150 1.00 85.25 69 LEU A C 1
ATOM 562 O O . LEU A 1 69 ? -4.204 -2.779 2.133 1.00 85.25 69 LEU A O 1
ATOM 566 N N . PHE A 1 70 ? -4.782 -4.760 1.212 1.00 85.31 70 PHE A N 1
ATOM 567 C CA . PHE A 1 70 ? -3.993 -4.628 -0.001 1.00 85.31 70 PHE A CA 1
ATOM 568 C C . PHE A 1 70 ? -4.910 -4.669 -1.228 1.00 85.31 70 PHE A C 1
ATOM 570 O O . PHE A 1 70 ? -5.982 -5.282 -1.162 1.00 85.31 70 PHE A O 1
ATOM 577 N N . PRO A 1 71 ? -4.507 -4.051 -2.349 1.00 81.62 71 PRO A N 1
ATOM 578 C CA . PRO A 1 71 ? -5.311 -4.033 -3.572 1.00 81.62 71 PRO A CA 1
ATOM 579 C C . PRO A 1 71 ? -5.683 -5.436 -4.069 1.00 81.62 71 PRO A C 1
ATOM 581 O O . PRO A 1 71 ? -6.768 -5.653 -4.596 1.00 81.62 71 PRO A O 1
ATOM 584 N N . GLU A 1 72 ? -4.821 -6.425 -3.842 1.00 81.50 72 GLU A N 1
ATOM 585 C CA . GLU A 1 72 ? -5.024 -7.813 -4.250 1.00 81.50 72 GLU A CA 1
ATOM 586 C C . GLU A 1 72 ? -6.190 -8.499 -3.525 1.00 81.50 72 GLU A C 1
ATOM 588 O O . GLU A 1 72 ? -6.678 -9.523 -4.008 1.00 81.50 72 GLU A O 1
ATOM 593 N N . HIS A 1 73 ? -6.652 -7.948 -2.397 1.00 81.69 73 HIS A N 1
ATOM 594 C CA . HIS A 1 73 ? -7.809 -8.458 -1.653 1.00 81.69 73 HIS A CA 1
ATOM 595 C C . HIS A 1 73 ? -9.147 -8.062 -2.290 1.00 81.69 73 HIS A C 1
ATOM 597 O O . HIS A 1 73 ? -10.198 -8.590 -1.921 1.00 81.69 73 HIS A O 1
ATOM 603 N N . TRP A 1 74 ? -9.118 -7.155 -3.265 1.00 81.62 74 TRP A N 1
ATOM 604 C CA . TRP A 1 74 ? -10.285 -6.703 -3.997 1.00 81.62 74 TRP A CA 1
ATOM 605 C C . TRP A 1 74 ? -10.556 -7.616 -5.203 1.00 81.62 74 TRP A C 1
ATOM 607 O O . TRP A 1 74 ? -10.181 -7.314 -6.336 1.00 81.62 74 TRP A O 1
ATOM 617 N N . LYS A 1 75 ? -11.221 -8.755 -4.973 1.00 81.69 75 LYS A N 1
ATOM 618 C CA . LYS A 1 75 ? -11.608 -9.683 -6.047 1.00 81.69 75 LYS A CA 1
ATOM 619 C C . LYS A 1 75 ? -12.976 -10.306 -5.790 1.00 81.69 75 LYS A C 1
ATOM 621 O O . LYS A 1 75 ? -13.273 -10.768 -4.693 1.00 81.69 75 LYS A O 1
ATOM 626 N N . GLY A 1 76 ? -13.806 -10.350 -6.833 1.00 85.88 76 GLY A N 1
ATOM 627 C CA . GLY A 1 76 ? -15.118 -10.996 -6.784 1.00 85.88 76 GLY A CA 1
ATOM 628 C C . GLY A 1 76 ? -16.026 -10.390 -5.712 1.00 85.88 76 GLY A C 1
ATOM 629 O O . GLY A 1 76 ? -16.187 -9.168 -5.651 1.00 85.88 76 GLY A O 1
ATOM 630 N N . ALA A 1 77 ? -16.591 -11.248 -4.860 1.00 75.94 77 ALA A N 1
ATOM 631 C CA . ALA A 1 77 ? -17.579 -10.885 -3.843 1.00 75.94 77 ALA A CA 1
ATOM 632 C C . ALA A 1 77 ? -17.071 -9.877 -2.794 1.00 75.94 77 ALA A C 1
ATOM 634 O O . ALA A 1 77 ? -17.873 -9.147 -2.211 1.00 75.94 77 ALA A O 1
ATOM 635 N N . THR A 1 78 ? -15.755 -9.775 -2.569 1.00 82.31 78 THR A N 1
ATOM 636 C CA . THR A 1 78 ? -15.217 -8.835 -1.573 1.00 82.31 78 THR A CA 1
ATOM 637 C C . THR A 1 78 ? -15.298 -7.383 -2.042 1.00 82.31 78 THR A C 1
ATOM 639 O O . THR A 1 78 ? -15.405 -6.488 -1.209 1.00 82.31 78 THR A O 1
ATOM 642 N N . THR A 1 79 ? -15.342 -7.130 -3.355 1.00 86.94 79 THR A N 1
ATOM 643 C CA . THR A 1 79 ? -15.403 -5.788 -3.968 1.00 86.94 79 THR A CA 1
ATOM 644 C C . THR A 1 79 ? -16.383 -4.849 -3.278 1.00 86.94 79 THR A C 1
ATOM 646 O O . THR A 1 79 ? -16.019 -3.747 -2.870 1.00 86.94 79 THR A O 1
ATOM 649 N N . THR A 1 80 ? -17.626 -5.293 -3.110 1.00 88.88 80 THR A N 1
ATOM 650 C CA . THR A 1 80 ? -18.685 -4.472 -2.523 1.00 88.88 80 THR A CA 1
ATOM 651 C C . THR A 1 80 ? -18.424 -4.188 -1.045 1.00 88.88 80 THR A C 1
ATOM 653 O O . THR A 1 80 ? -18.707 -3.089 -0.571 1.00 88.88 80 THR A O 1
ATOM 656 N N . VAL A 1 81 ? -17.844 -5.142 -0.311 1.00 88.44 81 VAL A N 1
ATOM 657 C CA . VAL A 1 81 ? -17.454 -4.952 1.094 1.00 88.44 81 VAL A CA 1
ATOM 658 C C . VAL A 1 81 ? -16.355 -3.895 1.199 1.00 88.44 81 VAL A C 1
ATOM 660 O O . VAL A 1 81 ? -16.474 -2.972 2.001 1.00 88.44 81 VAL A O 1
ATOM 663 N N . PHE A 1 82 ? -15.336 -3.970 0.340 1.00 88.19 82 PHE A N 1
ATOM 664 C CA . PHE A 1 82 ? -14.254 -2.984 0.280 1.00 88.19 82 PHE A CA 1
ATOM 665 C C . PHE A 1 82 ? -14.764 -1.579 -0.036 1.00 88.19 82 PHE A C 1
ATOM 667 O O . PHE A 1 82 ? -14.409 -0.627 0.656 1.00 88.19 82 PHE A O 1
ATOM 674 N N . GLN A 1 83 ? -15.628 -1.448 -1.042 1.00 91.38 83 GLN A N 1
ATOM 675 C CA . GLN A 1 83 ? -16.227 -0.167 -1.418 1.00 91.38 83 GLN A CA 1
ATOM 676 C C . GLN A 1 83 ? -17.012 0.448 -0.261 1.00 91.38 83 GLN A C 1
ATOM 678 O O . GLN A 1 83 ? -16.811 1.616 0.065 1.00 91.38 83 GLN A O 1
ATOM 683 N N . ARG A 1 84 ? -17.858 -0.349 0.405 1.00 92.12 84 ARG A N 1
ATOM 684 C CA . ARG A 1 84 ? -18.630 0.099 1.572 1.00 92.12 84 ARG A CA 1
ATOM 685 C C . ARG A 1 84 ? -17.722 0.529 2.720 1.00 92.12 84 ARG A C 1
ATOM 687 O O . ARG A 1 84 ? -17.970 1.566 3.323 1.00 92.12 84 ARG A O 1
ATOM 694 N N . LEU A 1 85 ? -16.673 -0.241 3.001 1.00 91.94 85 LEU A N 1
ATOM 695 C CA . LEU A 1 85 ? -15.717 0.067 4.059 1.00 91.94 85 LEU A CA 1
ATOM 696 C C . LEU A 1 85 ? -14.960 1.374 3.783 1.00 91.94 85 LEU A C 1
ATOM 698 O O . LEU A 1 85 ? -14.825 2.214 4.673 1.00 91.94 85 LEU A O 1
ATOM 702 N N . LEU A 1 86 ? -14.463 1.552 2.556 1.00 92.62 86 LEU A N 1
ATOM 703 C CA . LEU A 1 86 ? -13.740 2.761 2.171 1.00 92.62 86 LEU A CA 1
ATOM 704 C C . LEU A 1 86 ? -14.659 3.983 2.185 1.00 92.62 86 LEU A C 1
ATOM 706 O O . LEU A 1 86 ? -14.235 5.024 2.675 1.00 92.62 86 LEU A O 1
ATOM 710 N N . ALA A 1 87 ? -15.912 3.849 1.745 1.00 93.00 87 ALA A N 1
ATOM 711 C CA . ALA A 1 87 ? -16.889 4.936 1.722 1.00 93.00 87 ALA A CA 1
ATOM 712 C C . ALA A 1 87 ? -17.439 5.335 3.110 1.00 93.00 87 ALA A C 1
ATOM 714 O O . ALA A 1 87 ? -17.966 6.433 3.252 1.00 93.00 87 ALA A O 1
ATOM 715 N N . ASP A 1 88 ? -17.344 4.482 4.139 1.00 94.88 88 ASP A N 1
ATOM 716 C CA . ASP A 1 88 ? -17.957 4.735 5.455 1.00 94.88 88 ASP A CA 1
ATOM 717 C C . ASP A 1 88 ? -17.128 5.711 6.313 1.00 94.88 88 ASP A C 1
ATOM 719 O O . ASP A 1 88 ? -16.123 5.286 6.888 1.00 94.88 88 ASP A O 1
ATOM 723 N N . PRO A 1 89 ? -17.530 6.983 6.506 1.00 93.88 89 PRO A N 1
ATOM 724 C CA . PRO A 1 89 ? -16.713 7.986 7.197 1.00 93.88 89 PRO A CA 1
ATOM 725 C C . PRO A 1 89 ? -16.480 7.690 8.687 1.00 93.88 89 PRO A C 1
ATOM 727 O O . PRO A 1 89 ? -15.623 8.327 9.301 1.00 93.88 89 PRO A O 1
ATOM 730 N N . ARG A 1 90 ? -17.201 6.728 9.282 1.00 93.06 90 ARG A N 1
ATOM 731 C CA . ARG A 1 90 ? -17.009 6.301 10.680 1.00 93.06 90 ARG A CA 1
ATOM 732 C C . ARG A 1 90 ? -15.740 5.472 10.856 1.00 93.06 90 ARG A C 1
ATOM 734 O O . ARG A 1 90 ? -15.182 5.416 11.949 1.00 93.06 90 ARG A O 1
ATOM 741 N N . VAL A 1 91 ? -15.273 4.837 9.783 1.00 93.94 91 VAL A N 1
ATOM 742 C CA . VAL A 1 91 ? -14.010 4.102 9.760 1.00 93.94 91 VAL A CA 1
ATOM 743 C C . VAL A 1 91 ? -12.883 5.089 9.484 1.00 93.94 91 VAL A C 1
ATOM 745 O O . VAL A 1 91 ? -12.895 5.775 8.463 1.00 93.94 91 VAL A O 1
ATOM 748 N N . LYS A 1 92 ? -11.887 5.145 10.372 1.00 95.44 92 LYS A N 1
ATOM 749 C CA . LYS A 1 92 ? -10.646 5.893 10.140 1.00 95.44 92 LYS A CA 1
ATOM 750 C C . LYS A 1 92 ? -9.750 5.119 9.170 1.00 95.44 92 LYS A C 1
ATOM 752 O O . LYS A 1 92 ? -9.456 3.952 9.413 1.00 95.44 92 LYS A O 1
ATOM 757 N N . LYS A 1 93 ? -9.287 5.763 8.096 1.00 96.50 93 LYS A N 1
ATOM 758 C CA . LYS A 1 93 ? -8.376 5.173 7.103 1.00 96.50 93 LYS A CA 1
ATOM 759 C C . LYS A 1 93 ? -7.011 5.831 7.161 1.00 96.50 93 LYS A C 1
ATOM 761 O O . LYS A 1 93 ? -6.911 7.054 7.170 1.00 96.50 93 LYS A O 1
ATOM 766 N N . ILE A 1 94 ? -5.972 5.006 7.119 1.00 95.50 94 ILE A N 1
ATOM 767 C CA . ILE A 1 94 ? -4.598 5.441 6.883 1.00 95.50 94 ILE A CA 1
ATOM 768 C C . ILE A 1 94 ? -4.200 4.910 5.507 1.00 95.50 94 ILE A C 1
ATOM 770 O O . ILE A 1 94 ? -4.026 3.707 5.327 1.00 95.50 94 ILE A O 1
ATOM 774 N N . VAL A 1 95 ? -4.086 5.804 4.529 1.00 96.06 95 VAL A N 1
ATOM 775 C CA . VAL A 1 95 ? -3.624 5.478 3.178 1.00 96.06 95 VAL A CA 1
ATOM 776 C C . VAL A 1 95 ? -2.111 5.636 3.153 1.00 96.06 95 VAL A C 1
ATOM 778 O O . VAL A 1 95 ? -1.592 6.750 3.063 1.00 96.06 95 VAL A O 1
ATOM 781 N N . LEU A 1 96 ? -1.415 4.507 3.261 1.00 94.69 96 LEU A N 1
ATOM 782 C CA . LEU A 1 96 ? 0.035 4.422 3.141 1.00 94.69 96 LEU A CA 1
ATOM 783 C C . LEU A 1 96 ? 0.404 4.206 1.674 1.00 94.69 96 LEU A C 1
ATOM 785 O O . LEU A 1 96 ? 0.053 3.171 1.112 1.00 94.69 96 LEU A O 1
ATOM 789 N N . ARG A 1 97 ? 1.131 5.146 1.065 1.00 94.69 97 ARG A N 1
ATOM 790 C CA . ARG A 1 97 ? 1.611 5.026 -0.320 1.00 94.69 97 ARG A CA 1
ATOM 791 C C . ARG A 1 97 ? 3.124 5.142 -0.367 1.00 94.69 97 ARG A C 1
ATOM 793 O O . ARG A 1 97 ? 3.696 6.079 0.176 1.00 94.69 97 ARG A O 1
ATOM 800 N N . ARG A 1 98 ? 3.780 4.229 -1.076 1.00 93.88 98 ARG A N 1
ATOM 801 C CA . ARG A 1 98 ? 5.196 4.373 -1.425 1.00 93.88 98 ARG A CA 1
ATOM 802 C C . ARG A 1 98 ? 5.321 5.029 -2.796 1.00 93.88 98 ARG A C 1
ATOM 804 O O . ARG A 1 98 ? 4.637 4.592 -3.724 1.00 93.88 98 ARG A O 1
ATOM 811 N N . GLY A 1 99 ? 6.123 6.094 -2.877 1.00 92.69 99 GLY A N 1
ATOM 812 C CA . GLY A 1 99 ? 6.207 6.963 -4.054 1.00 92.69 99 GLY A CA 1
ATOM 813 C C . GLY A 1 99 ? 7.022 6.367 -5.199 1.00 92.69 99 GLY A C 1
ATOM 814 O O . GLY A 1 99 ? 6.612 6.475 -6.348 1.00 92.69 99 GLY A O 1
ATOM 815 N N . ASN A 1 100 ? 8.134 5.696 -4.891 1.00 94.44 100 ASN A N 1
ATOM 816 C CA . ASN A 1 100 ? 8.976 5.068 -5.908 1.00 94.44 100 ASN A CA 1
ATOM 817 C C . ASN A 1 100 ? 8.409 3.695 -6.321 1.00 94.44 100 ASN A C 1
ATOM 819 O O . ASN A 1 100 ? 8.479 2.723 -5.562 1.00 94.44 100 ASN A O 1
ATOM 823 N N . HIS A 1 101 ? 7.844 3.608 -7.531 1.00 95.50 101 HIS A N 1
ATOM 824 C CA . HIS A 1 101 ? 7.206 2.391 -8.043 1.00 95.50 101 HIS A CA 1
ATOM 825 C C . HIS A 1 101 ? 8.179 1.237 -8.276 1.00 95.50 101 HIS A C 1
ATOM 827 O O . HIS A 1 101 ? 7.809 0.091 -8.013 1.00 95.50 101 HIS A O 1
ATOM 833 N N . LEU A 1 102 ? 9.403 1.514 -8.736 1.00 95.81 102 LEU A N 1
ATOM 834 C CA . LEU A 1 102 ? 10.427 0.481 -8.935 1.00 95.81 102 LEU A CA 1
ATOM 835 C C . LEU A 1 102 ? 10.767 -0.187 -7.603 1.00 95.81 102 LEU A C 1
ATOM 837 O O . LEU A 1 102 ? 10.868 -1.405 -7.500 1.00 95.81 102 LEU A O 1
ATOM 841 N N . ASP A 1 103 ? 10.842 0.621 -6.557 1.00 92.81 103 ASP A N 1
ATOM 842 C CA . ASP A 1 103 ? 11.100 0.203 -5.192 1.00 92.81 103 ASP A CA 1
ATOM 843 C C . ASP A 1 103 ? 9.990 -0.690 -4.616 1.00 92.81 103 ASP A C 1
ATOM 845 O O . ASP A 1 103 ? 10.265 -1.629 -3.861 1.00 92.81 103 ASP A O 1
ATOM 849 N N . VAL A 1 104 ? 8.725 -0.410 -4.950 1.00 93.38 104 VAL A N 1
ATOM 850 C CA . VAL A 1 104 ? 7.589 -1.277 -4.595 1.00 93.38 104 VAL A CA 1
ATOM 851 C C . VAL A 1 104 ? 7.669 -2.588 -5.370 1.00 93.38 104 VAL A C 1
ATOM 853 O O . VAL A 1 104 ? 7.551 -3.661 -4.777 1.00 93.38 104 VAL A O 1
ATOM 856 N N . TYR A 1 105 ? 7.908 -2.508 -6.677 1.00 95.31 105 TYR A N 1
ATOM 857 C CA . TYR A 1 105 ? 7.930 -3.674 -7.548 1.00 95.31 105 TYR A CA 1
ATOM 858 C C . TYR A 1 105 ? 9.078 -4.631 -7.216 1.00 95.31 105 TYR A C 1
ATOM 860 O O . TYR A 1 105 ? 8.852 -5.825 -7.042 1.00 95.31 105 TYR A O 1
ATOM 868 N N . ALA A 1 106 ? 10.289 -4.111 -7.012 1.00 93.81 106 ALA A N 1
ATOM 869 C CA . ALA A 1 106 ?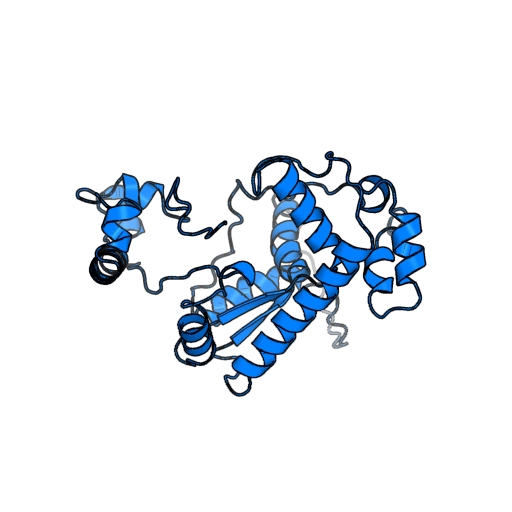 11.445 -4.897 -6.592 1.00 93.81 106 ALA A CA 1
ATOM 870 C C . ALA A 1 106 ? 11.207 -5.581 -5.236 1.00 93.81 106 ALA A C 1
ATOM 872 O O . ALA A 1 106 ? 11.549 -6.751 -5.056 1.00 93.81 106 ALA A O 1
ATOM 873 N N . SER A 1 107 ? 10.569 -4.883 -4.288 1.00 90.50 107 SER A N 1
ATOM 874 C CA . SER A 1 107 ? 10.181 -5.474 -3.002 1.00 90.50 107 SER A CA 1
ATOM 875 C C . SER A 1 107 ? 9.202 -6.634 -3.185 1.00 90.50 107 SER A C 1
ATOM 877 O O . SER A 1 107 ? 9.360 -7.666 -2.535 1.00 90.50 107 SER A O 1
ATOM 879 N N . LYS A 1 108 ? 8.217 -6.482 -4.079 1.00 91.88 108 LYS A N 1
ATOM 880 C CA . LYS A 1 108 ? 7.254 -7.536 -4.411 1.00 91.88 108 LYS A CA 1
ATOM 881 C C . LYS A 1 108 ? 7.952 -8.748 -5.032 1.00 91.88 108 LYS A C 1
ATOM 883 O O . LYS A 1 108 ? 7.773 -9.854 -4.539 1.00 91.88 108 LYS A O 1
ATOM 888 N N . LEU A 1 109 ? 8.785 -8.548 -6.056 1.00 93.88 109 LEU A N 1
ATOM 889 C CA . LEU A 1 109 ? 9.492 -9.638 -6.740 1.00 93.88 109 LEU A CA 1
ATOM 890 C C . LEU A 1 109 ? 10.390 -10.441 -5.793 1.00 93.88 109 LEU A C 1
ATOM 892 O O . LEU A 1 109 ? 10.410 -11.669 -5.847 1.00 93.88 109 LEU A O 1
ATOM 896 N N . ARG A 1 110 ? 11.110 -9.765 -4.890 1.00 91.56 110 ARG A N 1
ATOM 897 C CA . ARG A 1 110 ? 11.938 -10.435 -3.875 1.00 91.56 110 ARG A CA 1
ATOM 898 C C . ARG A 1 110 ? 11.106 -11.287 -2.930 1.00 91.56 110 ARG A C 1
ATOM 900 O O . ARG A 1 110 ? 11.505 -12.408 -2.610 1.00 91.56 110 ARG A O 1
ATOM 907 N N . ALA A 1 111 ? 9.971 -10.761 -2.483 1.00 87.75 111 ALA A N 1
ATOM 908 C CA . ALA A 1 111 ? 9.089 -11.492 -1.592 1.00 87.75 111 ALA A CA 1
ATOM 909 C C . ALA A 1 111 ? 8.480 -12.714 -2.292 1.00 87.75 111 ALA A C 1
ATOM 911 O O . ALA A 1 111 ? 8.537 -13.813 -1.746 1.00 87.75 111 ALA A O 1
ATOM 912 N N . ASP A 1 112 ? 8.016 -12.556 -3.534 1.00 88.25 112 ASP A N 1
ATOM 913 C CA . ASP A 1 112 ? 7.483 -13.653 -4.349 1.00 88.25 112 ASP A CA 1
ATOM 914 C C . ASP A 1 112 ? 8.542 -14.745 -4.596 1.00 88.25 112 ASP A C 1
ATOM 916 O O . ASP A 1 112 ? 8.250 -15.932 -4.477 1.00 88.25 112 ASP A O 1
ATOM 920 N N . LYS A 1 113 ? 9.797 -14.358 -4.868 1.00 89.88 113 LYS A N 1
ATOM 921 C CA . LYS A 1 113 ? 10.912 -15.290 -5.114 1.00 89.88 113 LYS A CA 1
ATOM 922 C C . LYS A 1 113 ? 11.354 -16.053 -3.863 1.00 89.88 113 LYS A C 1
ATOM 924 O O . LYS A 1 113 ? 11.830 -17.178 -3.971 1.00 89.88 113 LYS A O 1
ATOM 929 N N . THR A 1 114 ? 11.247 -15.447 -2.682 1.00 87.12 114 THR A N 1
ATOM 930 C CA . THR A 1 114 ? 11.783 -16.024 -1.433 1.00 87.12 114 THR A CA 1
ATOM 931 C C . THR A 1 114 ? 10.725 -16.575 -0.483 1.00 87.12 114 THR A C 1
ATOM 933 O O . THR A 1 114 ? 11.078 -17.222 0.506 1.00 87.12 114 THR A O 1
ATOM 936 N N . GLY A 1 115 ? 9.446 -16.280 -0.732 1.00 85.31 115 GLY A N 1
ATOM 937 C CA . GLY A 1 115 ? 8.340 -16.543 0.190 1.00 85.31 115 GLY A CA 1
ATOM 938 C C . GLY A 1 115 ? 8.446 -15.782 1.518 1.00 85.31 115 GLY A C 1
ATOM 939 O O . GLY A 1 115 ? 7.700 -16.070 2.451 1.00 85.31 115 GLY A O 1
ATOM 940 N N . ALA A 1 116 ? 9.391 -14.845 1.645 1.00 78.06 116 ALA A N 1
ATOM 941 C CA . ALA A 1 116 ? 9.642 -14.099 2.868 1.00 78.06 116 ALA A CA 1
ATOM 942 C C . ALA A 1 116 ? 9.291 -12.626 2.674 1.00 78.06 116 ALA A C 1
ATOM 944 O O . ALA A 1 116 ? 9.734 -11.987 1.727 1.00 78.06 116 ALA A O 1
ATOM 945 N N . TYR A 1 117 ? 8.525 -12.085 3.617 1.00 71.50 117 TYR A N 1
ATOM 946 C CA . TYR A 1 117 ? 8.056 -10.697 3.580 1.00 71.50 117 TYR A CA 1
ATOM 947 C C . TYR A 1 117 ? 8.684 -9.845 4.695 1.00 71.50 117 TYR A C 1
ATOM 949 O O . TYR A 1 117 ? 8.772 -8.627 4.571 1.00 71.50 117 TYR A O 1
ATOM 957 N N . ILE A 1 118 ? 9.153 -10.480 5.778 1.00 70.31 118 ILE A N 1
ATOM 958 C CA . ILE A 1 118 ? 9.751 -9.836 6.956 1.00 70.31 118 ILE A CA 1
ATOM 959 C C . ILE A 1 118 ? 10.933 -10.690 7.444 1.00 70.31 118 ILE A C 1
ATOM 961 O O . ILE A 1 118 ? 10.952 -11.908 7.262 1.00 70.31 118 ILE A O 1
ATOM 965 N N . GLY A 1 119 ? 11.934 -10.058 8.063 1.00 68.44 119 GLY A N 1
ATOM 966 C CA . GLY A 1 119 ? 12.956 -10.744 8.866 1.00 68.44 119 GLY A CA 1
ATOM 967 C C . GLY A 1 119 ? 14.105 -11.410 8.098 1.00 68.44 119 GLY A C 1
ATOM 968 O O . GLY A 1 119 ? 15.057 -11.860 8.726 1.00 68.44 119 GLY A O 1
ATOM 969 N N . LYS A 1 120 ? 14.074 -11.442 6.761 1.00 74.75 120 LYS A N 1
ATOM 970 C CA . LYS A 1 120 ? 15.197 -11.916 5.930 1.00 74.75 120 LYS A CA 1
ATOM 971 C C . LYS A 1 120 ? 15.772 -10.782 5.108 1.00 74.75 120 LYS A C 1
ATOM 973 O O . LYS A 1 120 ? 14.997 -10.087 4.469 1.00 74.75 120 LYS A O 1
ATOM 978 N N . ARG A 1 121 ? 17.097 -10.624 5.076 1.00 78.88 121 ARG A N 1
ATOM 979 C CA . ARG A 1 121 ? 17.781 -9.689 4.169 1.00 78.88 121 ARG A CA 1
ATOM 980 C C . ARG A 1 121 ? 17.557 -10.120 2.719 1.00 78.88 121 ARG A C 1
ATOM 982 O O . ARG A 1 121 ? 18.119 -11.121 2.287 1.00 78.88 121 ARG A O 1
ATOM 989 N N . LEU A 1 122 ? 16.681 -9.411 2.005 1.00 83.81 122 LEU A N 1
ATOM 990 C CA . LEU A 1 122 ? 16.321 -9.738 0.617 1.00 83.81 122 LEU A CA 1
ATOM 991 C C . LEU A 1 122 ? 17.061 -8.875 -0.411 1.00 83.81 122 LEU A C 1
ATOM 993 O O . LEU A 1 122 ? 16.964 -9.123 -1.609 1.00 83.81 122 LEU A O 1
ATOM 997 N N . ASP A 1 123 ? 17.794 -7.864 0.046 1.00 82.25 123 ASP A N 1
ATOM 998 C CA . ASP A 1 123 ? 18.588 -6.936 -0.764 1.00 82.25 123 ASP A CA 1
ATOM 999 C C . ASP A 1 123 ? 19.668 -7.632 -1.606 1.00 82.25 123 ASP A C 1
ATOM 1001 O O . ASP A 1 123 ? 20.068 -7.103 -2.639 1.00 82.25 123 ASP A O 1
ATOM 1005 N N . GLN A 1 124 ? 20.090 -8.832 -1.201 1.00 85.75 124 GLN A N 1
ATOM 1006 C CA . GLN A 1 124 ? 21.072 -9.652 -1.916 1.00 85.75 124 GLN A CA 1
ATOM 1007 C C . GLN A 1 124 ? 20.473 -10.532 -3.017 1.00 85.75 124 GLN A C 1
ATOM 1009 O O . GLN A 1 124 ? 21.220 -11.144 -3.773 1.00 85.75 124 GLN A O 1
ATOM 1014 N N . VAL A 1 125 ? 19.145 -10.632 -3.109 1.00 89.25 125 VAL A N 1
ATOM 1015 C CA . VAL A 1 125 ? 18.496 -11.456 -4.132 1.00 89.25 125 VAL A CA 1
ATOM 1016 C C . VAL A 1 125 ? 18.527 -10.692 -5.459 1.00 89.25 125 VAL A C 1
ATOM 1018 O O . VAL A 1 125 ? 17.851 -9.657 -5.548 1.00 89.25 125 VAL A O 1
ATOM 1021 N N . PRO A 1 126 ? 19.267 -11.177 -6.478 1.00 92.50 126 PRO A N 1
ATOM 1022 C CA . PRO A 1 126 ? 19.292 -10.535 -7.782 1.00 92.50 126 PRO A CA 1
ATOM 1023 C C . PRO A 1 126 ? 17.925 -10.666 -8.450 1.00 92.50 126 PRO A C 1
ATOM 1025 O O . PRO A 1 126 ? 17.230 -11.691 -8.313 1.00 92.50 126 PRO A O 1
ATOM 1028 N N . LEU A 1 127 ? 17.544 -9.596 -9.140 1.00 94.94 127 LEU A N 1
ATOM 1029 C CA . LEU A 1 127 ? 16.298 -9.478 -9.873 1.00 94.94 127 LEU A CA 1
ATOM 1030 C C . LEU A 1 127 ? 16.577 -9.226 -11.347 1.00 94.94 127 LEU A C 1
ATOM 1032 O O . LEU A 1 127 ? 17.379 -8.366 -11.691 1.00 94.94 127 LEU A O 1
ATOM 1036 N N . GLU A 1 128 ? 15.809 -9.893 -12.189 1.00 96.31 128 GLU A N 1
ATOM 1037 C CA . GLU A 1 128 ? 15.601 -9.503 -13.574 1.00 96.31 128 GLU A CA 1
ATOM 1038 C C . GLU A 1 128 ? 14.152 -9.026 -13.676 1.00 96.31 128 GLU A C 1
ATOM 1040 O O . GLU A 1 128 ? 13.229 -9.698 -13.199 1.00 96.31 128 GLU A O 1
ATOM 1045 N N . VAL A 1 129 ? 13.946 -7.819 -14.198 1.00 97.06 129 VAL A N 1
ATOM 1046 C CA . VAL A 1 129 ? 12.620 -7.201 -14.263 1.00 97.06 129 VAL A CA 1
ATOM 1047 C C . VAL A 1 129 ? 12.111 -7.252 -15.693 1.00 97.06 129 VAL A C 1
ATOM 1049 O O . VAL A 1 129 ? 12.645 -6.587 -16.576 1.00 97.06 129 VAL A O 1
ATOM 1052 N N . ASP A 1 130 ? 11.021 -7.984 -15.907 1.00 98.06 130 ASP A N 1
ATOM 1053 C CA . ASP A 1 130 ? 10.301 -7.938 -17.176 1.00 98.06 130 ASP A CA 1
ATOM 1054 C C . ASP A 1 130 ? 9.673 -6.550 -17.396 1.00 98.06 130 ASP A C 1
ATOM 1056 O O . ASP A 1 130 ? 8.895 -6.055 -16.569 1.00 98.06 130 ASP A O 1
ATOM 1060 N N . LEU A 1 131 ? 10.020 -5.920 -18.522 1.00 97.50 131 LEU A N 1
ATOM 1061 C CA . LEU A 1 131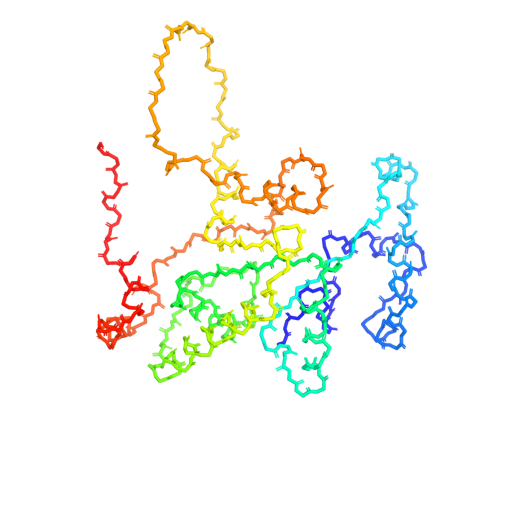 ? 9.633 -4.547 -18.845 1.00 97.50 131 LEU A CA 1
ATOM 1062 C C . LEU A 1 131 ? 8.109 -4.392 -18.956 1.00 97.50 131 LEU A C 1
ATOM 1064 O O . LEU A 1 131 ? 7.530 -3.452 -18.403 1.00 97.50 131 LEU A O 1
ATOM 1068 N N . ALA A 1 132 ? 7.449 -5.323 -19.649 1.00 97.44 132 ALA A N 1
ATOM 1069 C CA . ALA A 1 132 ? 6.009 -5.274 -19.876 1.00 97.44 132 ALA A CA 1
ATOM 1070 C C . ALA A 1 132 ? 5.226 -5.489 -18.571 1.00 97.44 132 ALA A C 1
ATOM 1072 O O . ALA A 1 132 ? 4.264 -4.767 -18.291 1.00 97.44 132 ALA A O 1
ATOM 1073 N N . ALA A 1 133 ? 5.665 -6.427 -17.733 1.00 97.62 133 ALA A N 1
ATOM 1074 C CA . ALA A 1 133 ? 5.091 -6.685 -16.422 1.00 97.62 133 ALA A CA 1
ATOM 1075 C C . ALA A 1 133 ? 5.276 -5.490 -15.483 1.00 97.62 133 ALA A C 1
ATOM 1077 O O . ALA A 1 133 ? 4.326 -5.118 -14.791 1.00 97.62 133 ALA A O 1
ATOM 1078 N N . PHE A 1 134 ? 6.445 -4.837 -15.490 1.00 97.44 134 PHE A N 1
ATOM 1079 C CA . PHE A 1 134 ? 6.654 -3.624 -14.701 1.00 97.44 134 PHE A CA 1
ATOM 1080 C C . PHE A 1 134 ? 5.752 -2.474 -15.175 1.00 97.44 134 PHE A C 1
ATOM 1082 O O . PHE A 1 134 ? 5.093 -1.838 -14.350 1.00 97.44 134 PHE A O 1
ATOM 1089 N N . GLN A 1 135 ? 5.612 -2.264 -16.489 1.00 97.38 135 GLN A N 1
ATOM 1090 C CA . GLN A 1 135 ? 4.669 -1.285 -17.045 1.00 97.38 135 GLN A CA 1
ATOM 1091 C C . GLN A 1 135 ? 3.216 -1.583 -16.628 1.00 97.38 135 GLN A C 1
ATOM 1093 O O . GLN A 1 135 ? 2.469 -0.678 -16.231 1.00 97.38 135 GLN A O 1
ATOM 1098 N N . GLY A 1 136 ? 2.806 -2.853 -16.689 1.00 96.69 136 GLY A N 1
ATOM 1099 C CA . GLY A 1 136 ? 1.498 -3.307 -16.220 1.00 96.69 136 GLY A CA 1
ATOM 1100 C C . GLY A 1 136 ? 1.298 -3.032 -14.728 1.00 96.69 136 GLY A C 1
ATOM 1101 O O . GLY A 1 136 ? 0.260 -2.498 -14.328 1.00 96.69 136 GLY A O 1
ATOM 1102 N N . PHE A 1 137 ? 2.320 -3.315 -13.919 1.00 95.94 137 PHE A N 1
ATOM 1103 C CA . PHE A 1 137 ? 2.325 -3.062 -12.484 1.00 95.94 137 PHE A CA 1
ATOM 1104 C C . PHE A 1 137 ? 2.160 -1.576 -12.154 1.00 95.94 137 PHE A C 1
ATOM 1106 O O . PHE A 1 137 ? 1.241 -1.238 -11.410 1.00 95.94 137 PHE A O 1
ATOM 1113 N N . VAL A 1 138 ? 2.983 -0.675 -12.708 1.00 96.12 138 VAL A N 1
ATOM 1114 C CA . VAL A 1 138 ? 2.906 0.761 -12.365 1.00 96.12 138 VAL A CA 1
ATOM 1115 C C . VAL A 1 138 ? 1.571 1.374 -12.781 1.00 96.12 138 VAL A C 1
ATOM 1117 O O . VAL A 1 138 ? 0.990 2.170 -12.042 1.00 96.12 138 VAL A O 1
ATOM 1120 N N . THR A 1 139 ? 1.031 0.926 -13.918 1.00 95.88 139 THR A N 1
ATOM 1121 C CA . THR A 1 139 ? -0.291 1.335 -14.404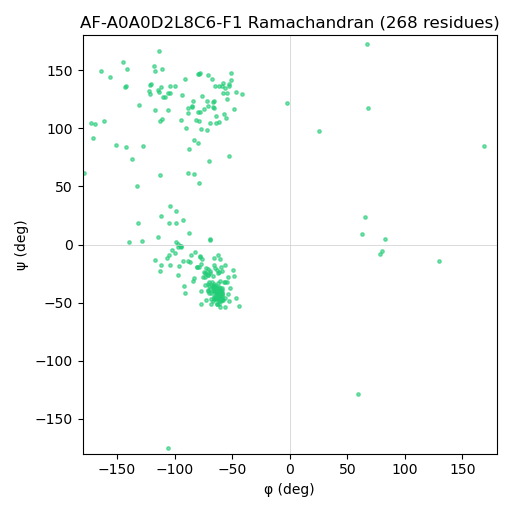 1.00 95.88 139 THR A CA 1
ATOM 1122 C C . THR A 1 139 ? -1.391 0.876 -13.450 1.00 95.88 139 THR A C 1
ATOM 1124 O O . THR A 1 139 ? -2.284 1.652 -13.110 1.00 95.88 139 THR A O 1
ATOM 1127 N N . HIS A 1 140 ? -1.349 -0.385 -13.011 1.00 94.62 140 HIS A N 1
ATOM 1128 C CA . HIS A 1 140 ? -2.318 -0.923 -12.061 1.00 94.62 140 HIS A CA 1
ATOM 1129 C C . HIS A 1 140 ? -2.216 -0.232 -10.697 1.00 94.62 140 HIS A C 1
ATOM 1131 O O . HIS A 1 140 ? -3.232 0.193 -10.152 1.00 94.62 140 HIS A O 1
ATOM 1137 N N . TYR A 1 141 ? -0.998 -0.055 -10.184 1.00 94.75 141 TYR A N 1
ATOM 1138 C CA . TYR A 1 141 ? -0.732 0.597 -8.906 1.00 94.75 141 TYR A CA 1
ATOM 1139 C C . TYR A 1 141 ? -1.293 2.025 -8.879 1.00 94.75 141 TYR A C 1
ATOM 1141 O O . TYR A 1 141 ? -2.029 2.376 -7.962 1.00 94.75 141 TYR A O 1
ATOM 1149 N N . ASP A 1 142 ? -1.050 2.831 -9.916 1.00 95.50 142 ASP A N 1
ATOM 1150 C CA . ASP A 1 142 ? -1.625 4.179 -10.001 1.00 95.50 142 ASP A CA 1
ATOM 1151 C C . ASP A 1 142 ? -3.157 4.170 -10.074 1.00 95.50 142 ASP A C 1
ATOM 1153 O O . ASP A 1 142 ? -3.803 4.969 -9.396 1.00 95.50 142 ASP A O 1
ATOM 1157 N N . LYS A 1 143 ? -3.750 3.255 -10.855 1.00 95.25 143 LYS A N 1
ATOM 1158 C CA . LYS A 1 143 ? -5.214 3.118 -10.956 1.00 95.25 143 LYS A CA 1
ATOM 1159 C C . LYS A 1 143 ? -5.853 2.799 -9.609 1.00 95.25 143 LYS A C 1
ATOM 1161 O O . LYS A 1 143 ? -6.905 3.345 -9.294 1.00 95.25 143 LYS A O 1
ATOM 1166 N N . VAL A 1 144 ? -5.218 1.946 -8.812 1.00 93.12 144 VAL A N 1
ATOM 1167 C CA . VAL A 1 144 ? -5.687 1.597 -7.468 1.00 93.12 144 VAL A CA 1
ATOM 1168 C C . VAL A 1 144 ? -5.724 2.825 -6.559 1.00 93.12 144 VAL A C 1
ATOM 1170 O O . VAL A 1 144 ? -6.741 3.068 -5.916 1.00 93.12 144 VAL A O 1
ATOM 1173 N N . TYR A 1 145 ? -4.651 3.621 -6.506 1.00 94.50 145 TYR A N 1
ATOM 1174 C CA . TYR A 1 145 ? -4.642 4.806 -5.639 1.00 94.50 145 TYR A CA 1
ATOM 1175 C C . TYR A 1 145 ? -5.576 5.904 -6.144 1.00 94.50 145 TYR A C 1
ATOM 1177 O O . TYR A 1 145 ? -6.249 6.523 -5.326 1.00 94.50 145 TYR A O 1
ATOM 1185 N N . ALA A 1 146 ? -5.700 6.087 -7.461 1.00 95.44 146 ALA A N 1
ATOM 1186 C CA . ALA A 1 146 ? -6.715 6.976 -8.024 1.00 95.44 146 ALA A CA 1
ATOM 1187 C C . ALA A 1 146 ? -8.132 6.536 -7.619 1.00 95.44 146 ALA A C 1
ATOM 1189 O O . ALA A 1 146 ? -8.968 7.362 -7.265 1.00 95.44 146 ALA A O 1
ATOM 1190 N N . TYR A 1 147 ? -8.389 5.227 -7.595 1.00 93.62 147 TYR A N 1
ATOM 1191 C CA . TYR A 1 147 ? -9.662 4.688 -7.137 1.00 93.62 147 TYR A CA 1
ATOM 1192 C C . TYR A 1 147 ? -9.907 4.913 -5.637 1.00 93.62 147 TYR A C 1
ATOM 1194 O O . TYR A 1 147 ? -11.018 5.267 -5.240 1.00 93.62 147 TYR A O 1
ATOM 1202 N N . TYR A 1 148 ? -8.877 4.758 -4.796 1.00 94.25 148 TYR A N 1
ATOM 1203 C CA . TYR A 1 148 ? -8.968 5.145 -3.385 1.00 94.25 148 TYR A CA 1
ATOM 1204 C C . TYR A 1 148 ? -9.297 6.628 -3.242 1.00 94.25 148 TYR A C 1
ATOM 1206 O O . TYR A 1 148 ? -10.129 6.980 -2.415 1.00 94.25 148 TYR A O 1
ATOM 1214 N N . ASP A 1 149 ? -8.692 7.490 -4.057 1.00 94.62 149 ASP A N 1
ATOM 1215 C CA . ASP A 1 149 ? -8.964 8.924 -4.026 1.00 94.62 149 ASP A CA 1
ATOM 1216 C C . ASP A 1 149 ? -10.427 9.232 -4.354 1.00 94.62 149 ASP A C 1
ATOM 1218 O O . ASP A 1 149 ? -11.043 9.995 -3.615 1.00 94.62 149 ASP A O 1
ATOM 1222 N N . THR A 1 150 ? -11.013 8.560 -5.349 1.00 95.00 150 THR A N 1
ATOM 1223 C CA . THR A 1 150 ? -12.446 8.673 -5.665 1.00 95.00 150 THR A CA 1
ATOM 1224 C C . THR A 1 150 ? -13.342 8.225 -4.507 1.00 95.00 150 THR A C 1
ATOM 1226 O O . THR A 1 150 ? -14.286 8.921 -4.153 1.00 95.00 150 THR A O 1
ATOM 1229 N N . LEU A 1 151 ? -13.072 7.072 -3.885 1.00 94.44 151 LEU A N 1
ATOM 1230 C CA . LEU A 1 151 ? -13.923 6.563 -2.796 1.00 94.44 151 LEU A CA 1
ATOM 1231 C C . LEU A 1 151 ? -13.802 7.364 -1.493 1.00 94.44 151 LEU A C 1
ATOM 1233 O O . LEU A 1 151 ? -14.715 7.353 -0.665 1.00 94.44 151 LEU A O 1
ATOM 1237 N N . LEU A 1 152 ? -12.657 8.008 -1.284 1.00 95.94 152 LEU A N 1
ATOM 1238 C CA . LEU A 1 152 ? -12.351 8.777 -0.081 1.00 95.94 152 LEU A CA 1
ATOM 1239 C C . LEU A 1 152 ? -12.661 10.271 -0.236 1.00 95.94 152 LEU A C 1
ATOM 1241 O O . LEU A 1 152 ? -12.493 11.032 0.722 1.00 95.94 152 LEU A O 1
ATOM 1245 N N . GLU A 1 153 ? -13.108 10.690 -1.418 1.00 95.25 153 GLU A N 1
ATOM 1246 C CA . GLU A 1 153 ? -13.497 12.064 -1.701 1.00 95.25 153 GLU A CA 1
ATOM 1247 C C . GLU A 1 153 ? -14.580 12.538 -0.715 1.00 95.25 153 GLU A C 1
ATOM 1249 O O . GLU A 1 153 ? -15.513 11.814 -0.370 1.00 95.25 153 GLU A O 1
ATOM 1254 N N . GLY A 1 154 ? -14.414 13.751 -0.183 1.00 95.50 154 GLY A N 1
ATOM 1255 C CA . GLY A 1 154 ? -15.357 14.357 0.763 1.00 95.50 154 GLY A CA 1
ATOM 1256 C C . GLY A 1 154 ? -15.280 13.876 2.222 1.00 95.50 154 GLY A C 1
ATOM 1257 O O . GLY A 1 154 ? -15.898 14.501 3.079 1.00 95.50 154 GLY A O 1
ATOM 1258 N N . GLN A 1 155 ? -14.501 12.840 2.564 1.00 95.50 155 GLN A N 1
ATOM 1259 C CA . GLN A 1 155 ? -14.458 12.306 3.942 1.00 95.50 155 GLN A CA 1
ATOM 1260 C C . GLN A 1 155 ? -13.615 13.131 4.938 1.00 95.50 155 GLN A C 1
ATOM 1262 O O . GLN A 1 155 ? -13.675 12.894 6.144 1.00 95.50 155 GLN A O 1
ATOM 1267 N N . GLY A 1 156 ? -12.844 14.112 4.460 1.00 94.00 156 GLY A N 1
ATOM 1268 C CA . GLY A 1 156 ? -12.046 15.016 5.296 1.00 94.00 156 GLY A CA 1
ATOM 1269 C C . GLY A 1 156 ? -10.880 14.353 6.053 1.00 94.00 156 GLY A C 1
ATOM 1270 O O . GLY A 1 156 ? -10.712 13.134 6.092 1.00 94.00 156 GLY A O 1
ATOM 1271 N N . THR A 1 157 ? -10.048 15.178 6.693 1.00 95.19 157 THR A N 1
ATOM 1272 C CA . THR A 1 157 ? -8.827 14.733 7.399 1.00 95.19 157 THR A CA 1
ATOM 1273 C C . THR A 1 157 ? -9.096 14.062 8.750 1.00 95.19 157 THR A C 1
ATOM 1275 O O . THR A 1 157 ? -8.210 13.418 9.308 1.00 95.19 157 THR A O 1
ATOM 1278 N N . ALA A 1 158 ? -10.320 14.164 9.278 1.00 94.56 158 ALA A N 1
ATOM 1279 C CA . ALA A 1 158 ? -10.726 13.489 10.513 1.00 94.56 158 ALA A CA 1
ATOM 1280 C C . ALA A 1 158 ? -10.923 11.969 10.330 1.00 94.56 158 ALA A C 1
ATOM 1282 O O . ALA A 1 158 ? -10.720 11.200 11.281 1.00 94.56 158 ALA A O 1
ATOM 1283 N N . SER A 1 159 ? -11.275 11.548 9.109 1.00 96.19 159 SER A N 1
ATOM 1284 C CA . SER A 1 159 ? -11.547 10.151 8.745 1.00 96.19 159 SER A CA 1
ATOM 1285 C C . SER A 1 159 ? -10.511 9.559 7.793 1.00 96.19 159 SER A C 1
ATOM 1287 O O . SER A 1 159 ? -10.410 8.335 7.708 1.00 96.19 159 SER A O 1
ATOM 1289 N N . VAL A 1 160 ? -9.706 10.386 7.117 1.00 97.50 160 VAL A N 1
ATOM 1290 C CA . VAL A 1 160 ? -8.669 9.933 6.181 1.00 97.50 160 VAL A CA 1
ATOM 1291 C C . VAL A 1 160 ? -7.334 10.611 6.476 1.00 97.50 160 VAL A C 1
ATOM 1293 O O . VAL A 1 160 ? -7.198 11.826 6.361 1.00 97.50 160 VAL A O 1
ATOM 1296 N N . LEU A 1 161 ? -6.319 9.806 6.785 1.00 96.38 161 LEU A N 1
ATOM 1297 C CA . LEU A 1 161 ? -4.924 10.223 6.867 1.00 96.38 161 LEU A CA 1
ATOM 1298 C C . LEU A 1 161 ? -4.150 9.650 5.680 1.00 96.38 161 LEU A C 1
ATOM 1300 O O . LEU A 1 161 ? -4.157 8.443 5.451 1.00 96.38 161 LEU A O 1
ATOM 1304 N N . ARG A 1 162 ? -3.445 10.510 4.945 1.00 95.94 162 ARG A N 1
ATOM 1305 C CA . ARG A 1 162 ? -2.536 10.113 3.862 1.00 95.94 162 ARG A CA 1
ATOM 1306 C C . ARG A 1 162 ? -1.101 10.280 4.328 1.00 95.94 162 ARG A C 1
ATOM 1308 O O . ARG A 1 162 ? -0.751 11.327 4.876 1.00 95.94 162 ARG A O 1
ATOM 1315 N N . ILE A 1 163 ? -0.295 9.248 4.127 1.00 94.25 163 ILE A N 1
ATOM 1316 C CA . ILE A 1 163 ? 1.089 9.209 4.591 1.00 94.25 163 ILE A CA 1
ATOM 1317 C C . ILE A 1 163 ? 1.965 8.517 3.550 1.00 94.25 163 ILE A C 1
ATOM 1319 O O . ILE A 1 163 ? 1.572 7.497 2.970 1.00 94.25 163 ILE A O 1
ATOM 1323 N N . SER A 1 164 ? 3.139 9.088 3.285 1.00 92.69 164 SER A N 1
ATOM 1324 C CA . SER A 1 164 ? 4.118 8.433 2.430 1.00 92.69 164 SER A CA 1
ATOM 1325 C C . SER A 1 164 ? 4.842 7.343 3.230 1.00 92.69 164 SER A C 1
ATOM 1327 O O . SER A 1 164 ? 5.028 7.447 4.445 1.00 92.69 164 SER A O 1
ATOM 1329 N N . TYR A 1 165 ? 5.227 6.260 2.559 1.00 90.75 165 TYR A N 1
ATOM 1330 C CA . TYR A 1 165 ? 6.070 5.238 3.177 1.00 90.75 165 TYR A CA 1
ATOM 1331 C C . TYR A 1 165 ? 7.423 5.808 3.596 1.00 90.75 165 TYR A C 1
ATOM 1333 O O . TYR A 1 165 ? 7.944 5.403 4.628 1.00 90.75 165 TYR A O 1
ATOM 1341 N N . ASP A 1 166 ? 7.974 6.731 2.814 1.00 87.56 166 ASP A N 1
ATOM 1342 C CA . ASP A 1 166 ? 9.309 7.272 3.037 1.00 87.56 166 ASP A CA 1
ATOM 1343 C C . ASP A 1 166 ? 9.329 8.184 4.279 1.00 87.56 166 ASP A C 1
ATOM 1345 O O . ASP A 1 166 ? 10.208 8.020 5.125 1.00 87.56 166 ASP A O 1
ATOM 1349 N N . ASP A 1 167 ? 8.289 9.005 4.486 1.00 87.00 167 ASP A N 1
ATOM 1350 C CA . ASP A 1 167 ? 8.090 9.800 5.713 1.00 87.00 167 ASP A CA 1
ATOM 1351 C C . ASP A 1 167 ? 7.957 8.879 6.929 1.00 87.00 167 ASP A C 1
ATOM 1353 O O . ASP A 1 167 ? 8.581 9.084 7.972 1.00 87.00 167 ASP A O 1
ATOM 1357 N N . LEU A 1 168 ? 7.138 7.827 6.797 1.00 86.94 168 LEU A N 1
ATOM 1358 C CA . LEU A 1 168 ? 6.932 6.865 7.871 1.00 86.94 168 LEU A CA 1
ATOM 1359 C C . LEU A 1 168 ? 8.222 6.102 8.189 1.00 86.94 168 LEU A C 1
ATOM 1361 O O . LEU A 1 168 ? 8.502 5.848 9.353 1.00 86.94 168 LEU A O 1
ATOM 1365 N N . ALA A 1 169 ? 9.009 5.735 7.179 1.00 83.62 169 ALA A N 1
ATOM 1366 C CA . ALA A 1 169 ? 10.270 5.030 7.357 1.00 83.62 169 ALA A CA 1
ATOM 1367 C C . ALA A 1 169 ? 11.344 5.921 7.998 1.00 83.62 169 ALA A C 1
ATOM 1369 O O . ALA A 1 169 ? 12.102 5.425 8.832 1.00 83.62 169 ALA A O 1
ATOM 1370 N N . ALA A 1 170 ? 11.397 7.208 7.640 1.00 82.19 170 ALA A N 1
ATOM 1371 C CA . ALA A 1 170 ? 12.288 8.192 8.257 1.00 82.19 170 ALA A CA 1
ATOM 1372 C C . ALA A 1 170 ? 11.991 8.361 9.757 1.00 82.19 170 ALA A C 1
ATOM 1374 O O . ALA A 1 170 ? 12.908 8.362 10.576 1.00 82.19 170 ALA A O 1
ATOM 1375 N N . ALA A 1 171 ? 10.706 8.352 10.137 1.00 79.50 171 ALA A N 1
ATOM 1376 C CA . ALA A 1 171 ? 10.261 8.418 11.533 1.00 79.50 171 ALA A CA 1
ATOM 1377 C C . ALA A 1 171 ? 10.884 7.366 12.455 1.00 79.50 171 ALA A C 1
ATOM 1379 O O . ALA A 1 171 ? 10.988 7.587 13.657 1.00 79.50 171 ALA A O 1
ATOM 1380 N N . PHE A 1 172 ? 11.266 6.214 11.902 1.00 74.75 172 PHE A N 1
ATOM 1381 C CA . PHE A 1 172 ? 11.825 5.099 12.661 1.00 74.75 172 PHE A CA 1
ATOM 1382 C C . PHE A 1 172 ? 13.346 4.972 12.541 1.00 74.75 172 PHE A C 1
ATOM 1384 O O . PHE A 1 172 ? 13.925 4.112 13.204 1.00 74.75 172 PHE A O 1
ATOM 1391 N N . THR A 1 173 ? 14.011 5.786 11.714 1.00 70.94 173 THR A N 1
ATOM 1392 C CA . THR A 1 173 ? 15.480 5.793 11.642 1.00 70.94 173 THR A CA 1
ATOM 1393 C C . THR A 1 173 ? 16.135 6.798 12.557 1.00 70.94 173 THR A C 1
ATOM 1395 O O . THR A 1 173 ? 17.186 6.491 13.116 1.00 70.94 173 THR A O 1
ATOM 1398 N N . ASP A 1 174 ? 15.516 7.958 12.740 1.00 62.22 174 ASP A N 1
ATOM 1399 C CA . ASP A 1 174 ? 16.147 9.059 13.471 1.00 62.22 174 ASP A CA 1
ATOM 1400 C C . ASP A 1 174 ? 16.235 8.758 14.981 1.00 62.22 174 ASP A C 1
ATOM 1402 O O . ASP A 1 174 ? 17.181 9.169 15.654 1.00 62.22 174 ASP A O 1
ATOM 1406 N N . ASP A 1 175 ? 15.329 7.919 15.497 1.00 53.75 175 ASP A N 1
ATOM 1407 C CA . ASP A 1 175 ? 15.330 7.456 16.891 1.00 53.75 175 ASP A CA 1
ATOM 1408 C C . ASP A 1 175 ? 16.479 6.476 17.214 1.00 53.75 175 ASP A C 1
ATOM 1410 O O . ASP A 1 175 ? 16.864 6.334 18.377 1.00 53.75 175 ASP A O 1
ATOM 1414 N N . ALA A 1 176 ? 17.077 5.813 16.214 1.00 50.41 176 ALA A N 1
ATOM 1415 C CA . ALA A 1 176 ? 18.170 4.860 16.438 1.00 50.41 176 ALA A CA 1
ATOM 1416 C C . ALA A 1 176 ? 19.529 5.543 16.706 1.00 50.41 176 ALA A C 1
ATOM 1418 O O . ALA A 1 176 ? 20.441 4.902 17.226 1.00 50.41 176 ALA A O 1
ATOM 1419 N N . GLY A 1 177 ? 19.669 6.834 16.376 1.00 48.03 177 GLY A N 1
ATOM 1420 C CA . GLY A 1 177 ? 20.924 7.586 16.508 1.00 48.03 177 GLY A CA 1
ATOM 1421 C C . GLY A 1 177 ? 21.107 8.351 17.825 1.00 48.03 177 GLY A C 1
ATOM 1422 O O . GLY A 1 177 ? 22.220 8.768 18.129 1.00 48.03 177 GLY A O 1
ATOM 1423 N N . MET A 1 178 ? 20.053 8.531 18.631 1.00 48.38 178 MET A N 1
ATOM 1424 C CA . MET A 1 178 ? 20.073 9.431 19.802 1.00 48.38 178 MET A CA 1
ATOM 1425 C C . MET A 1 178 ? 20.317 8.747 21.162 1.00 48.38 178 MET A C 1
ATOM 1427 O O . MET A 1 178 ? 20.357 9.422 22.187 1.00 48.38 178 MET A O 1
ATOM 1431 N N . VAL A 1 179 ? 20.539 7.428 21.219 1.00 46.09 179 VAL A N 1
ATOM 1432 C CA . VAL A 1 179 ? 20.754 6.707 22.502 1.00 46.09 179 VAL A CA 1
ATOM 1433 C C . VAL A 1 179 ? 22.235 6.695 22.948 1.00 46.09 179 VAL A C 1
ATOM 1435 O O . VAL A 1 179 ? 22.601 6.035 23.914 1.00 46.09 179 VAL A O 1
ATOM 1438 N N . GLY A 1 180 ? 23.111 7.466 22.296 1.00 39.78 180 GLY A N 1
ATOM 1439 C CA . GLY A 1 180 ? 24.553 7.491 22.580 1.00 39.78 180 GLY A CA 1
ATOM 1440 C C . GLY A 1 180 ? 25.144 8.893 22.713 1.00 39.78 180 GLY A C 1
ATOM 1441 O O . GLY A 1 180 ? 26.134 9.191 22.058 1.00 39.78 180 GLY A O 1
ATOM 1442 N N . GLY A 1 181 ? 24.552 9.767 23.529 1.00 34.25 181 GLY A N 1
ATOM 1443 C CA . GLY A 1 181 ? 25.066 11.122 23.750 1.00 34.25 181 GLY A CA 1
ATOM 1444 C C . GLY A 1 181 ? 24.906 11.571 25.194 1.00 34.25 181 GLY A C 1
ATOM 1445 O O . GLY A 1 181 ? 23.937 12.238 25.540 1.00 34.25 181 GLY A O 1
ATOM 1446 N N . ALA A 1 182 ? 25.861 11.197 26.043 1.00 40.00 182 ALA A N 1
ATOM 1447 C CA . ALA A 1 182 ? 25.998 11.757 27.378 1.00 40.00 182 ALA A CA 1
ATOM 1448 C C . ALA A 1 182 ? 26.199 13.284 27.315 1.00 40.00 182 ALA A C 1
ATOM 1450 O O . ALA A 1 182 ? 26.980 13.779 26.505 1.00 40.00 182 ALA A O 1
ATOM 1451 N N . ALA A 1 183 ? 25.488 13.989 28.200 1.00 45.62 183 ALA A N 1
ATOM 1452 C CA . ALA A 1 183 ? 25.769 15.318 28.744 1.00 45.62 183 ALA A CA 1
ATOM 1453 C C . ALA A 1 183 ? 26.635 16.262 27.882 1.00 45.62 183 ALA A C 1
ATOM 1455 O O . ALA A 1 183 ? 27.862 16.279 27.986 1.00 45.62 183 ALA A O 1
ATOM 1456 N N . ARG A 1 184 ? 25.987 17.168 27.141 1.00 36.34 184 ARG A N 1
ATOM 1457 C CA . ARG A 1 184 ? 26.596 18.457 26.794 1.00 36.34 184 ARG A CA 1
ATOM 1458 C C . ARG A 1 184 ? 25.852 19.591 27.486 1.00 36.34 184 ARG A C 1
ATOM 1460 O O . ARG A 1 184 ? 24.725 19.919 27.143 1.00 36.34 184 ARG A O 1
ATOM 1467 N N . SER A 1 185 ? 26.555 20.088 28.500 1.00 39.09 185 SER A N 1
ATOM 1468 C CA . SER A 1 185 ? 26.516 21.397 29.145 1.00 39.09 185 SER A CA 1
ATOM 1469 C C . SER A 1 185 ? 25.544 22.414 28.553 1.00 39.09 185 SER A C 1
ATOM 1471 O O . SER A 1 185 ? 25.694 22.854 27.415 1.00 39.09 185 SER A O 1
ATOM 1473 N N . GLU A 1 186 ? 24.642 22.87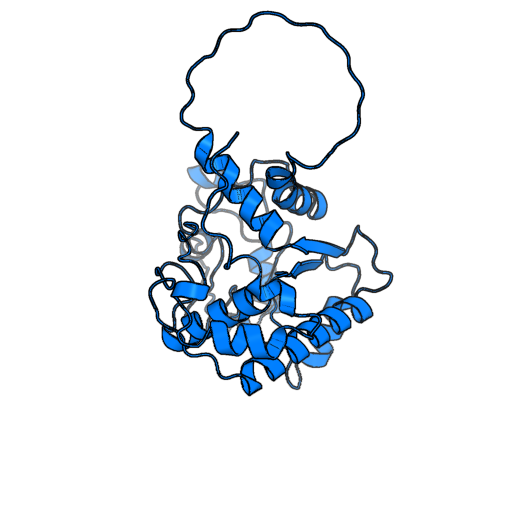1 29.418 1.00 44.38 186 GLU A N 1
ATOM 1474 C CA . GLU A 1 186 ? 24.085 24.217 29.381 1.00 44.38 186 GLU A CA 1
ATOM 1475 C C . GLU A 1 186 ? 25.214 25.238 29.194 1.00 44.38 186 GLU A C 1
ATOM 1477 O O . GLU A 1 186 ? 26.221 25.165 29.901 1.00 44.38 186 GLU A O 1
ATOM 1482 N N . LEU A 1 187 ? 25.049 26.158 28.241 1.00 40.16 187 LEU A N 1
ATOM 1483 C CA . LEU A 1 187 ? 25.525 27.543 28.303 1.00 40.16 187 LEU A CA 1
ATOM 1484 C C . LEU A 1 187 ? 24.988 28.333 27.095 1.00 40.16 187 LEU A C 1
ATOM 1486 O O . LEU A 1 187 ? 25.482 28.199 25.983 1.00 40.16 187 LEU A O 1
ATOM 1490 N N . GLY A 1 188 ? 23.981 29.167 27.372 1.00 37.12 188 GLY A N 1
ATOM 1491 C CA . GLY A 1 188 ? 23.859 30.546 26.884 1.00 37.12 188 GLY A CA 1
ATOM 1492 C C . GLY A 1 188 ? 23.620 30.807 25.393 1.00 37.12 188 GLY A C 1
ATOM 1493 O O . GLY A 1 188 ? 24.504 30.631 24.565 1.00 37.12 188 GLY A O 1
ATOM 1494 N N . GLY A 1 189 ? 22.477 31.423 25.076 1.00 33.66 189 GLY A N 1
ATOM 1495 C CA . GLY A 1 189 ? 22.327 32.158 23.819 1.00 33.66 189 GLY A CA 1
ATOM 1496 C C . GLY A 1 189 ? 20.895 32.564 23.501 1.00 33.66 189 GLY A C 1
ATOM 1497 O O . GLY A 1 189 ? 20.207 31.877 22.756 1.00 33.66 189 GLY A O 1
ATOM 1498 N N . ALA A 1 190 ? 20.450 33.695 24.049 1.00 42.75 190 ALA A N 1
ATOM 1499 C CA . ALA A 1 190 ? 19.252 34.381 23.581 1.00 42.75 190 ALA A CA 1
ATOM 1500 C C . ALA A 1 190 ? 19.535 35.032 22.215 1.00 42.75 190 ALA A C 1
ATOM 1502 O O . ALA A 1 190 ? 20.455 35.839 22.096 1.00 42.75 190 ALA A O 1
ATOM 1503 N N . GLY A 1 191 ? 18.738 34.703 21.200 1.00 34.41 191 GLY A N 1
ATOM 1504 C CA . GLY A 1 191 ? 18.814 35.327 19.880 1.00 34.41 191 GLY A CA 1
ATOM 1505 C C . GLY A 1 191 ? 17.612 34.943 19.028 1.00 34.41 191 GLY A C 1
ATOM 1506 O O . GLY A 1 191 ? 17.518 33.817 18.554 1.00 34.41 191 GLY A O 1
ATOM 1507 N N . GLY A 1 192 ? 16.667 35.874 18.885 1.00 40.88 192 GLY A N 1
ATOM 1508 C CA . GLY A 1 192 ? 15.488 35.715 18.042 1.00 40.88 192 GLY A CA 1
ATOM 1509 C C . GLY A 1 192 ? 15.828 35.757 16.552 1.00 40.88 192 GLY A C 1
ATOM 1510 O O . GLY A 1 192 ? 16.705 36.501 16.122 1.00 40.88 192 GLY A O 1
ATOM 1511 N N . GLY A 1 193 ? 15.085 34.978 15.770 1.00 31.77 193 GLY A N 1
ATOM 1512 C CA . GLY A 1 193 ? 15.164 34.968 14.315 1.00 31.77 193 GLY A CA 1
ATOM 1513 C C . GLY A 1 193 ? 14.031 34.139 13.726 1.00 31.77 193 GLY A C 1
ATOM 1514 O O . GLY A 1 193 ? 14.145 32.928 13.586 1.00 31.77 193 GLY A O 1
ATOM 1515 N N . SER A 1 194 ? 12.917 34.799 13.414 1.00 41.69 194 SER A N 1
ATOM 1516 C CA . SER A 1 194 ? 11.834 34.251 12.600 1.00 41.69 194 SER A CA 1
ATOM 1517 C C . SER A 1 194 ? 12.267 34.219 11.133 1.00 41.69 194 SER A C 1
ATOM 1519 O O . SER A 1 194 ? 12.479 35.273 10.534 1.00 41.69 194 SER A O 1
ATOM 1521 N N . GLY A 1 195 ? 12.364 33.032 10.544 1.00 32.47 195 GLY A N 1
ATOM 1522 C CA . GLY A 1 195 ? 12.614 32.852 9.115 1.00 32.47 195 GLY A CA 1
ATOM 1523 C C . GLY A 1 195 ? 12.209 31.447 8.699 1.00 32.47 195 GLY A C 1
ATOM 1524 O O . GLY A 1 195 ? 12.862 30.483 9.078 1.00 32.47 195 GLY A O 1
ATOM 1525 N N . GLY A 1 196 ? 11.083 31.344 7.991 1.00 41.03 196 GLY A N 1
ATOM 1526 C CA . GLY A 1 196 ? 10.494 30.085 7.547 1.00 41.03 196 GLY A CA 1
ATOM 1527 C C . GLY A 1 196 ? 11.376 29.338 6.547 1.00 41.03 196 GLY A C 1
ATOM 1528 O O . GLY A 1 196 ? 11.906 29.922 5.606 1.00 41.03 196 GLY A O 1
ATOM 1529 N N . GLY A 1 197 ? 11.481 28.031 6.764 1.00 39.69 197 GLY A N 1
ATOM 1530 C CA . GLY A 1 197 ? 12.203 27.077 5.929 1.00 39.69 197 GLY A CA 1
ATOM 1531 C C . GLY A 1 197 ? 12.049 25.680 6.524 1.00 39.69 197 GLY A C 1
ATOM 1532 O O . GLY A 1 197 ? 13.018 25.086 6.982 1.00 39.69 197 GLY A O 1
ATOM 1533 N N . ASP A 1 198 ? 10.806 25.205 6.607 1.00 38.47 198 ASP A N 1
ATOM 1534 C CA . ASP A 1 198 ? 10.402 24.010 7.363 1.00 38.47 198 ASP A CA 1
ATOM 1535 C C . ASP A 1 198 ? 10.632 22.715 6.558 1.00 38.47 198 ASP A C 1
ATOM 1537 O O . ASP A 1 198 ? 9.702 22.015 6.171 1.00 38.47 198 ASP A O 1
ATOM 1541 N N . GLY A 1 199 ? 11.892 22.451 6.197 1.00 43.81 199 GLY A N 1
ATOM 1542 C CA . GLY A 1 199 ? 12.268 21.365 5.281 1.00 43.81 199 GLY A CA 1
ATOM 1543 C C . GLY A 1 199 ? 13.097 20.227 5.881 1.00 43.81 199 GLY A C 1
ATOM 1544 O O . GLY A 1 199 ? 13.577 19.397 5.118 1.00 43.81 199 GLY A O 1
ATOM 1545 N N . GLY A 1 200 ? 13.328 20.180 7.201 1.00 39.84 200 GLY A N 1
ATOM 1546 C CA . GLY A 1 200 ? 14.425 19.359 7.749 1.00 39.84 200 GLY A CA 1
ATOM 1547 C C . GLY A 1 200 ? 14.193 18.566 9.038 1.00 39.84 200 GLY A C 1
ATOM 1548 O O . GLY A 1 200 ? 15.133 17.924 9.491 1.00 39.84 200 GLY A O 1
ATOM 1549 N N . ALA A 1 201 ? 13.002 18.575 9.649 1.00 44.75 201 ALA A N 1
ATOM 1550 C CA . ALA A 1 201 ? 12.788 17.962 10.975 1.00 44.75 201 ALA A CA 1
ATOM 1551 C C . ALA A 1 201 ? 11.548 17.048 11.075 1.00 44.75 201 ALA A C 1
ATOM 1553 O O . ALA A 1 201 ? 11.065 16.759 12.171 1.00 44.75 201 ALA A O 1
ATOM 1554 N N . ASP A 1 202 ? 11.017 16.588 9.941 1.00 52.91 202 ASP A N 1
ATOM 1555 C CA . ASP A 1 202 ? 9.657 16.038 9.873 1.00 52.91 202 ASP A CA 1
ATOM 1556 C C . ASP A 1 202 ? 9.563 14.503 10.021 1.00 52.91 202 ASP A C 1
ATOM 1558 O O . ASP A 1 202 ? 8.470 13.949 10.076 1.00 52.91 202 ASP A O 1
ATOM 1562 N N . GLY A 1 203 ? 10.678 13.778 10.172 1.00 52.12 203 GLY A N 1
ATOM 1563 C CA . GLY A 1 203 ? 10.663 12.315 10.346 1.00 52.12 203 GLY A CA 1
ATOM 1564 C C . GLY A 1 203 ? 9.810 11.873 11.543 1.00 52.12 203 GLY A C 1
ATOM 1565 O O . GLY A 1 203 ? 8.845 11.125 11.394 1.00 52.12 203 GLY A O 1
ATOM 1566 N N . CYS A 1 204 ? 10.061 12.417 12.739 1.00 58.03 204 CYS A N 1
ATOM 1567 C CA . CYS A 1 204 ? 9.285 12.113 13.954 1.00 58.03 204 CYS A CA 1
ATOM 1568 C C . CYS A 1 204 ? 7.782 12.490 13.834 1.00 58.03 204 CYS A C 1
ATOM 1570 O O . CYS A 1 204 ? 6.952 12.070 14.650 1.00 58.03 204 CYS A O 1
ATOM 1572 N N . CYS A 1 205 ? 7.393 13.262 12.810 1.00 75.75 205 CYS A N 1
ATOM 1573 C CA . CYS A 1 205 ? 6.025 13.725 12.616 1.00 75.75 205 CYS A CA 1
ATOM 1574 C C . CYS A 1 205 ? 5.095 12.607 12.132 1.00 75.75 205 CYS A C 1
ATOM 1576 O O . CYS A 1 205 ? 3.942 12.559 12.556 1.00 75.75 205 CYS A O 1
ATOM 1578 N N . ALA A 1 206 ? 5.563 11.665 11.310 1.00 85.94 206 ALA A N 1
ATOM 1579 C CA . ALA A 1 206 ? 4.680 10.741 10.597 1.00 85.94 206 ALA A CA 1
ATOM 1580 C C . ALA A 1 206 ? 3.953 9.772 11.552 1.00 85.94 206 ALA A C 1
ATOM 1582 O O . ALA A 1 206 ? 2.724 9.640 11.534 1.00 85.94 206 ALA A O 1
ATOM 1583 N N . ALA A 1 207 ? 4.698 9.150 12.465 1.00 82.94 207 ALA A N 1
ATOM 1584 C CA . ALA A 1 207 ? 4.134 8.253 13.466 1.00 82.94 207 ALA A CA 1
ATOM 1585 C C . ALA A 1 207 ? 3.321 9.005 14.542 1.00 82.94 207 ALA A C 1
ATOM 1587 O O . ALA A 1 207 ? 2.267 8.523 14.964 1.00 82.94 207 ALA A O 1
ATOM 1588 N N . ARG A 1 208 ? 3.726 10.229 14.916 1.00 84.12 208 ARG A N 1
ATOM 1589 C CA . ARG A 1 208 ? 2.922 11.107 15.787 1.00 84.12 208 ARG A CA 1
ATOM 1590 C C . ARG A 1 208 ? 1.607 11.522 15.130 1.00 84.12 208 ARG A C 1
ATOM 1592 O O . ARG A 1 208 ? 0.574 11.510 15.791 1.00 84.12 208 ARG A O 1
ATOM 1599 N N . ARG A 1 209 ? 1.609 11.822 13.828 1.00 89.81 209 ARG A N 1
ATOM 1600 C CA . ARG A 1 209 ? 0.404 12.127 13.039 1.00 89.81 209 ARG A CA 1
ATOM 1601 C C . ARG A 1 209 ? -0.558 10.948 13.028 1.00 89.81 209 ARG A C 1
ATOM 1603 O O . ARG A 1 209 ? -1.751 11.161 13.214 1.00 89.81 209 ARG A O 1
ATOM 1610 N N . ILE A 1 210 ? -0.056 9.718 12.884 1.00 89.38 210 ILE A N 1
ATOM 1611 C CA . ILE A 1 210 ? -0.880 8.506 13.018 1.00 89.38 210 ILE A CA 1
ATOM 1612 C C . ILE A 1 210 ? -1.503 8.429 14.419 1.00 89.38 210 ILE A C 1
ATOM 1614 O O . ILE A 1 210 ? -2.710 8.232 14.536 1.00 89.38 210 ILE A O 1
ATOM 1618 N N . GLN A 1 211 ? -0.719 8.615 15.485 1.00 86.25 211 GLN A N 1
ATOM 1619 C CA . GLN A 1 211 ? -1.237 8.567 16.858 1.00 86.25 211 GLN A CA 1
ATOM 1620 C C . GLN A 1 211 ? -2.307 9.633 17.116 1.00 86.25 211 GLN A C 1
ATOM 1622 O O . GLN A 1 211 ? -3.380 9.302 17.618 1.00 86.25 211 GLN A O 1
ATOM 1627 N N . ALA A 1 212 ? -2.054 10.882 16.713 1.00 89.44 212 ALA A N 1
ATOM 1628 C CA . ALA A 1 212 ? -3.013 11.978 16.834 1.00 89.44 212 ALA A CA 1
ATOM 1629 C C . ALA A 1 212 ? -4.290 11.690 16.034 1.00 89.44 212 ALA A C 1
ATOM 1631 O O . ALA A 1 212 ? -5.396 11.827 16.555 1.00 89.44 212 ALA A O 1
ATOM 1632 N N . PHE A 1 213 ? -4.147 11.214 14.795 1.00 91.94 213 PHE A N 1
ATOM 1633 C CA . PHE A 1 213 ? -5.272 10.829 13.948 1.00 91.94 213 PHE A CA 1
ATOM 1634 C C . PHE A 1 213 ? -6.131 9.729 14.583 1.00 91.94 213 PHE A C 1
ATOM 1636 O O . PHE A 1 213 ? -7.357 9.769 14.481 1.00 91.94 213 PHE A O 1
ATOM 1643 N N . LEU A 1 214 ? -5.512 8.772 15.275 1.00 88.88 214 LEU A N 1
ATOM 1644 C CA . LEU A 1 214 ? -6.201 7.694 15.985 1.00 88.88 214 LEU A CA 1
ATOM 1645 C C . LEU A 1 214 ? -6.711 8.099 17.381 1.00 88.88 214 LEU A C 1
ATOM 1647 O O . LEU A 1 214 ? -7.407 7.308 18.013 1.00 88.88 214 LEU A O 1
ATOM 1651 N N . GLY A 1 215 ? -6.387 9.299 17.876 1.00 87.38 215 GLY A N 1
ATOM 1652 C CA . GLY A 1 215 ? -6.689 9.708 19.253 1.00 87.38 215 GLY A CA 1
ATOM 1653 C C . GLY A 1 215 ? -5.930 8.890 20.307 1.00 87.38 215 GLY A C 1
ATOM 1654 O O . GLY A 1 215 ? -6.388 8.752 21.443 1.00 87.38 215 GLY A O 1
ATOM 1655 N N . ALA A 1 216 ? -4.792 8.303 19.931 1.00 81.81 216 ALA A N 1
ATOM 1656 C CA . ALA A 1 216 ? -3.919 7.581 20.843 1.00 81.81 216 ALA A CA 1
ATOM 1657 C C . ALA A 1 216 ? -3.050 8.567 21.637 1.00 81.81 216 ALA A C 1
ATOM 1659 O O . ALA A 1 216 ? -2.650 9.614 21.127 1.00 81.81 216 ALA A O 1
ATOM 1660 N N . ALA A 1 217 ? -2.737 8.226 22.891 1.00 75.00 217 ALA A N 1
ATOM 1661 C CA . ALA A 1 217 ? -1.816 9.024 23.695 1.00 75.00 217 ALA A CA 1
ATOM 1662 C C . ALA A 1 217 ? -0.456 9.138 22.986 1.00 75.00 217 ALA A C 1
ATOM 1664 O O . ALA A 1 217 ? 0.037 8.148 22.439 1.00 75.00 217 ALA A O 1
ATOM 1665 N N . ALA A 1 218 ? 0.144 10.330 23.032 1.00 68.19 218 ALA A N 1
ATOM 1666 C CA . ALA A 1 218 ? 1.450 10.629 22.452 1.00 68.19 218 ALA A CA 1
ATOM 1667 C C . ALA A 1 218 ? 2.574 9.943 23.250 1.00 68.19 218 ALA A C 1
ATOM 1669 O O . ALA A 1 218 ? 3.310 10.571 24.005 1.00 68.19 218 ALA A O 1
ATOM 1670 N N . ALA A 1 219 ? 2.670 8.623 23.133 1.00 69.50 219 ALA A N 1
ATOM 1671 C CA . ALA A 1 219 ? 3.842 7.871 23.549 1.00 69.50 219 ALA A CA 1
ATOM 1672 C C . ALA A 1 219 ? 4.796 7.769 22.353 1.00 69.50 219 ALA A C 1
ATOM 1674 O O . ALA A 1 219 ? 4.316 7.588 21.234 1.00 69.50 219 ALA A O 1
ATOM 1675 N N . PRO A 1 220 ? 6.124 7.839 22.545 1.00 65.94 220 PRO A N 1
ATOM 1676 C CA . PRO A 1 220 ? 7.052 7.651 21.443 1.00 65.94 220 PRO A CA 1
ATOM 1677 C C . PRO A 1 220 ? 6.760 6.307 20.754 1.00 65.94 220 PRO A C 1
ATOM 1679 O O . PRO A 1 220 ? 6.669 5.278 21.440 1.00 65.94 220 PRO A O 1
ATOM 1682 N N . PRO A 1 221 ? 6.526 6.308 19.433 1.00 65.25 221 PRO A N 1
ATOM 1683 C CA . PRO A 1 221 ? 6.227 5.100 18.688 1.00 65.25 221 PRO A CA 1
ATOM 1684 C C . PRO A 1 221 ? 7.452 4.193 18.747 1.00 65.25 221 PRO A C 1
ATOM 1686 O O . PRO A 1 221 ? 8.496 4.491 18.184 1.00 65.25 221 PRO A O 1
ATOM 1689 N N . LYS A 1 222 ? 7.344 3.072 19.459 1.00 63.88 222 LYS A N 1
ATOM 1690 C CA . LYS A 1 222 ? 8.433 2.097 19.506 1.00 63.88 222 LYS A CA 1
ATOM 1691 C C . LYS A 1 222 ? 8.378 1.260 18.236 1.00 63.88 222 LYS A C 1
ATOM 1693 O O . LYS A 1 222 ? 7.430 0.493 18.059 1.00 63.88 222 LYS A O 1
ATOM 1698 N N . ALA A 1 223 ? 9.390 1.381 17.378 1.00 59.44 223 ALA A N 1
ATOM 1699 C CA . ALA A 1 223 ? 9.636 0.362 16.368 1.00 59.44 223 ALA A CA 1
ATOM 1700 C C . ALA A 1 223 ? 9.754 -0.989 17.085 1.00 59.44 223 ALA A C 1
ATOM 1702 O O . ALA A 1 223 ? 10.470 -1.114 18.084 1.00 59.44 223 ALA A O 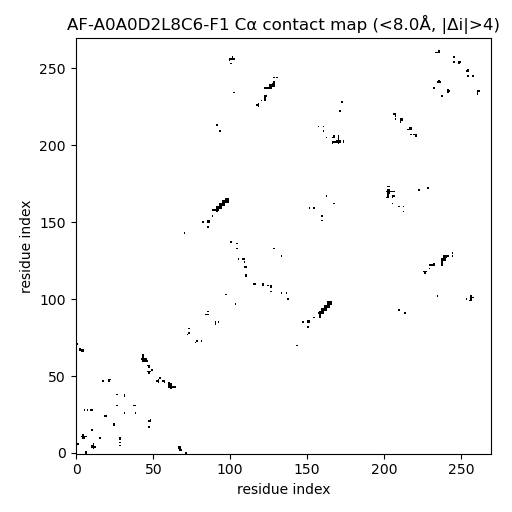1
ATOM 1703 N N . LEU A 1 224 ? 9.037 -2.005 16.610 1.00 58.00 224 LEU A N 1
ATOM 1704 C CA . LEU A 1 224 ? 9.290 -3.356 17.088 1.00 58.00 224 LEU A CA 1
ATOM 1705 C C . LEU A 1 224 ? 10.731 -3.724 16.716 1.00 58.00 224 LEU A C 1
ATOM 1707 O O . LEU A 1 224 ? 11.157 -3.494 15.586 1.00 58.00 224 LEU A O 1
ATOM 1711 N N . ALA A 1 225 ? 11.475 -4.337 17.639 1.00 47.47 225 ALA A N 1
ATOM 1712 C CA . ALA A 1 225 ? 12.864 -4.754 17.402 1.00 47.47 225 ALA A CA 1
ATOM 1713 C C . ALA A 1 225 ? 13.023 -5.689 16.179 1.00 47.47 225 ALA A C 1
ATOM 1715 O O . ALA A 1 225 ? 14.115 -5.842 15.644 1.00 47.47 225 ALA A O 1
ATOM 1716 N N . VAL A 1 226 ? 11.922 -6.292 15.716 1.00 54.06 226 VAL A N 1
ATOM 1717 C CA . VAL A 1 226 ? 11.862 -7.202 14.562 1.00 54.06 226 VAL A CA 1
ATOM 1718 C C . VAL A 1 226 ? 11.816 -6.454 13.217 1.00 54.06 226 VAL A C 1
ATOM 1720 O O . VAL A 1 226 ? 12.166 -7.015 12.181 1.00 54.06 226 VAL A O 1
ATOM 1723 N N . THR A 1 227 ? 11.450 -5.171 13.208 1.00 53.66 227 THR A N 1
ATOM 1724 C CA . THR A 1 227 ? 11.509 -4.305 12.018 1.00 53.66 227 THR A CA 1
ATOM 1725 C C . THR A 1 227 ? 12.881 -3.645 11.902 1.00 53.66 227 THR A C 1
ATOM 1727 O O . THR A 1 227 ? 13.011 -2.426 11.948 1.00 53.66 227 THR A O 1
ATOM 1730 N N . VAL A 1 228 ? 13.936 -4.451 11.762 1.00 51.88 228 VAL A N 1
ATOM 1731 C CA . VAL A 1 228 ? 15.260 -3.924 11.402 1.00 51.88 228 VAL A CA 1
ATOM 1732 C C . VAL A 1 228 ? 15.162 -3.364 9.986 1.00 51.88 228 VAL A C 1
ATOM 1734 O O . VAL A 1 228 ? 14.883 -4.109 9.040 1.00 51.88 228 VAL A O 1
ATOM 1737 N N . LYS A 1 229 ? 15.379 -2.051 9.831 1.00 57.12 229 LYS A N 1
ATOM 1738 C CA . LYS A 1 229 ? 15.543 -1.436 8.511 1.00 57.12 229 LYS A CA 1
ATOM 1739 C C . LYS A 1 229 ? 16.705 -2.147 7.833 1.00 57.12 229 LYS A C 1
ATOM 1741 O O . LYS A 1 229 ? 17.844 -2.065 8.281 1.00 57.12 229 LYS A O 1
ATOM 1746 N N . GLN A 1 230 ? 16.402 -2.892 6.780 1.00 60.62 230 GLN A N 1
ATOM 1747 C CA . GLN A 1 230 ? 17.442 -3.526 5.988 1.00 60.62 230 GLN A CA 1
ATOM 1748 C C . GLN A 1 230 ? 18.227 -2.412 5.317 1.00 60.62 230 GLN A C 1
ATOM 1750 O O . GLN A 1 230 ? 17.633 -1.584 4.622 1.00 60.62 230 GLN A O 1
ATOM 1755 N N . THR A 1 231 ? 19.536 -2.366 5.554 1.00 58.19 231 THR A N 1
ATOM 1756 C CA . THR A 1 231 ? 20.454 -1.558 4.755 1.00 58.19 231 THR A CA 1
ATOM 1757 C C . THR A 1 231 ? 20.246 -1.988 3.313 1.00 58.19 231 THR A C 1
ATOM 1759 O O . THR A 1 231 ? 20.523 -3.132 2.966 1.00 58.19 231 THR A O 1
ATOM 1762 N N . ARG A 1 232 ? 19.630 -1.125 2.503 1.00 69.50 232 ARG A N 1
ATOM 1763 C CA . ARG A 1 232 ? 19.278 -1.477 1.131 1.00 69.50 232 ARG A CA 1
ATOM 1764 C C . ARG A 1 232 ? 20.490 -1.226 0.260 1.00 69.50 232 ARG A C 1
ATOM 1766 O O . ARG A 1 232 ? 20.910 -0.083 0.121 1.00 69.50 232 ARG A O 1
ATOM 1773 N N . ARG A 1 233 ? 21.002 -2.285 -0.360 1.00 81.31 233 ARG A N 1
ATOM 1774 C CA . ARG A 1 233 ? 21.817 -2.145 -1.565 1.00 81.31 233 ARG A CA 1
ATOM 1775 C C . ARG A 1 233 ? 21.042 -1.294 -2.596 1.00 81.31 233 ARG A C 1
ATOM 1777 O O . ARG A 1 233 ? 19.833 -1.534 -2.740 1.00 81.31 233 ARG A O 1
ATOM 1784 N N . PRO A 1 234 ? 21.676 -0.327 -3.287 1.00 88.50 234 PRO A N 1
ATOM 1785 C CA . PRO A 1 234 ? 21.022 0.450 -4.338 1.00 88.50 234 PRO A CA 1
ATOM 1786 C C . PRO A 1 234 ? 20.340 -0.460 -5.366 1.00 88.50 234 PRO A C 1
ATOM 1788 O O . PRO A 1 234 ? 20.874 -1.515 -5.716 1.00 88.50 234 PRO A O 1
ATOM 1791 N N . LEU A 1 235 ? 19.154 -0.082 -5.862 1.00 90.31 235 LEU A N 1
ATOM 1792 C CA . LEU A 1 235 ? 18.413 -0.939 -6.801 1.00 90.31 235 LEU A CA 1
ATOM 1793 C C . LEU A 1 235 ? 19.174 -1.172 -8.105 1.00 90.31 235 LEU A C 1
ATOM 1795 O O . LEU A 1 235 ? 19.098 -2.276 -8.636 1.00 90.31 235 LEU A O 1
ATOM 1799 N N . LYS A 1 236 ? 19.955 -0.184 -8.557 1.00 93.25 236 LYS A N 1
ATOM 1800 C CA . LYS A 1 236 ? 20.844 -0.306 -9.718 1.00 93.25 236 LYS A CA 1
ATOM 1801 C C . LYS A 1 236 ? 21.816 -1.478 -9.612 1.00 93.25 236 LYS A C 1
ATOM 1803 O O . LYS A 1 236 ? 22.133 -2.107 -10.608 1.00 93.25 236 LYS A O 1
ATOM 1808 N N . GLU A 1 237 ? 22.248 -1.813 -8.401 1.00 91.94 237 GLU A N 1
ATOM 1809 C CA . GLU A 1 237 ? 23.146 -2.945 -8.183 1.00 91.94 237 GLU A CA 1
ATOM 1810 C C . GLU A 1 237 ? 22.415 -4.281 -7.958 1.00 91.94 237 GLU A C 1
ATOM 1812 O O . GLU A 1 237 ? 23.042 -5.341 -7.946 1.00 91.94 237 GLU A O 1
ATOM 1817 N N . GLY A 1 238 ? 21.108 -4.239 -7.687 1.00 91.69 238 GLY A N 1
ATOM 1818 C CA . GLY A 1 238 ? 20.286 -5.411 -7.376 1.00 91.69 238 GLY A CA 1
ATOM 1819 C C . GLY A 1 238 ? 19.358 -5.862 -8.507 1.00 91.69 238 GLY A C 1
ATOM 1820 O O . GLY A 1 238 ? 18.728 -6.911 -8.366 1.00 91.69 238 GLY A O 1
ATOM 1821 N N . ILE A 1 239 ? 19.242 -5.074 -9.578 1.00 95.19 239 ILE A N 1
ATOM 1822 C CA . ILE A 1 239 ? 18.430 -5.357 -10.764 1.00 95.19 239 ILE A CA 1
ATOM 1823 C C . ILE A 1 239 ? 19.376 -5.470 -11.962 1.00 95.19 239 ILE A C 1
ATOM 1825 O O . ILE A 1 239 ? 20.022 -4.495 -12.328 1.00 95.19 239 ILE A O 1
ATOM 1829 N N . GLU A 1 240 ? 19.459 -6.655 -12.561 1.00 96.44 240 GLU A N 1
ATOM 1830 C CA . GLU A 1 240 ? 20.444 -6.992 -13.599 1.00 96.44 240 GLU A CA 1
ATOM 1831 C C . GLU A 1 240 ? 20.276 -6.143 -14.864 1.00 96.44 240 GLU A C 1
ATOM 1833 O O . GLU A 1 240 ? 21.259 -5.697 -15.447 1.00 96.44 240 GLU A O 1
ATOM 1838 N N . ASN A 1 241 ? 19.031 -5.853 -15.243 1.00 96.94 241 ASN A N 1
ATOM 1839 C CA . ASN A 1 241 ? 18.677 -5.050 -16.411 1.00 96.94 241 ASN A CA 1
ATOM 1840 C C . ASN A 1 241 ? 18.231 -3.619 -16.044 1.00 96.94 241 ASN A C 1
ATOM 1842 O O . ASN A 1 241 ? 17.353 -3.048 -16.691 1.00 96.94 241 ASN A O 1
ATOM 1846 N N . PHE A 1 242 ? 18.792 -3.033 -14.977 1.00 96.44 242 P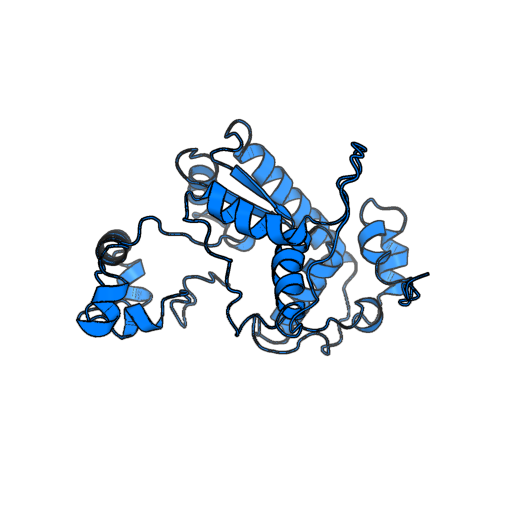HE A N 1
ATOM 1847 C CA . PHE A 1 242 ? 18.379 -1.710 -14.486 1.00 96.44 242 PHE A CA 1
ATOM 1848 C C . PHE A 1 242 ? 18.482 -0.611 -15.550 1.00 96.44 242 PHE A C 1
ATOM 1850 O O . PHE A 1 242 ? 17.548 0.177 -15.697 1.00 96.44 242 PHE A O 1
ATOM 1857 N N . ASP A 1 243 ? 19.595 -0.553 -16.283 1.00 96.00 243 ASP A N 1
ATOM 1858 C CA . ASP A 1 243 ? 19.840 0.514 -17.260 1.00 96.00 243 ASP A CA 1
ATOM 1859 C C . ASP A 1 243 ? 18.859 0.436 -18.444 1.00 96.00 243 ASP A C 1
ATOM 1861 O O . ASP A 1 243 ? 18.356 1.469 -18.889 1.00 96.00 243 ASP A O 1
ATOM 1865 N N . ASP A 1 244 ? 18.488 -0.773 -18.881 1.00 96.81 244 ASP A N 1
ATOM 1866 C CA . ASP A 1 244 ? 17.476 -0.981 -19.927 1.00 96.81 244 ASP A CA 1
ATOM 1867 C C . ASP A 1 244 ? 16.097 -0.472 -19.487 1.00 96.81 244 ASP A C 1
ATOM 1869 O O . ASP A 1 244 ? 15.384 0.185 -20.251 1.00 96.81 244 ASP A O 1
ATOM 1873 N N . LEU A 1 245 ? 15.723 -0.726 -18.229 1.00 96.88 245 LEU A N 1
ATOM 1874 C CA . LEU A 1 245 ? 14.484 -0.203 -17.648 1.00 96.88 245 LEU A CA 1
ATOM 1875 C C . LEU A 1 245 ? 14.534 1.321 -17.534 1.00 96.88 245 LEU A C 1
ATOM 1877 O O . LEU A 1 245 ? 13.582 1.997 -17.921 1.00 96.88 245 LEU A O 1
ATOM 1881 N N . ALA A 1 246 ? 15.636 1.871 -17.021 1.00 96.69 246 ALA A N 1
ATOM 1882 C CA . ALA A 1 246 ? 15.806 3.311 -16.876 1.00 96.69 246 ALA A CA 1
ATOM 1883 C C . ALA A 1 246 ? 15.684 4.013 -18.234 1.00 96.69 246 ALA A C 1
ATOM 1885 O O . ALA A 1 246 ? 14.976 5.015 -18.354 1.00 96.69 246 ALA A O 1
ATOM 1886 N N . PHE A 1 247 ? 16.302 3.445 -19.273 1.00 96.56 247 PHE A N 1
ATOM 1887 C CA . PHE A 1 247 ? 16.180 3.922 -20.642 1.00 96.56 247 PHE A CA 1
ATOM 1888 C C . PHE A 1 247 ? 14.731 3.854 -21.143 1.00 96.56 247 PHE A C 1
ATOM 1890 O O . PHE A 1 247 ? 14.193 4.871 -21.588 1.00 96.56 247 PHE A O 1
ATOM 1897 N N . ALA A 1 248 ? 14.065 2.704 -21.003 1.00 97.56 248 ALA A N 1
ATOM 1898 C CA . ALA A 1 248 ? 12.692 2.506 -21.467 1.00 97.56 248 ALA A CA 1
ATOM 1899 C C . ALA A 1 248 ? 11.680 3.460 -20.803 1.00 97.56 248 ALA A C 1
ATOM 1901 O O . ALA A 1 248 ? 10.704 3.869 -21.433 1.00 97.56 248 ALA A O 1
ATOM 1902 N N . PHE A 1 249 ? 11.915 3.849 -19.547 1.00 97.06 249 PHE A N 1
ATOM 1903 C CA . PHE A 1 249 ? 11.038 4.751 -18.795 1.00 97.06 249 PHE A CA 1
ATOM 1904 C C . PHE A 1 249 ? 11.480 6.223 -18.797 1.00 97.06 249 PHE A C 1
ATOM 1906 O O . PHE A 1 249 ? 10.751 7.057 -18.251 1.00 97.06 249 PHE A O 1
ATOM 1913 N N . SER A 1 250 ? 12.612 6.563 -19.423 1.00 96.56 250 SER A N 1
ATOM 1914 C CA . SER A 1 250 ? 13.222 7.906 -19.393 1.00 9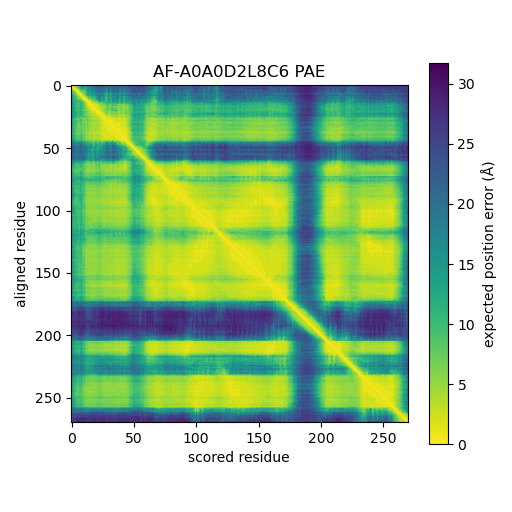6.56 250 SER A CA 1
ATOM 1915 C C . SER A 1 250 ? 12.302 9.031 -19.886 1.00 96.56 250 SER A C 1
ATOM 1917 O O . SER A 1 250 ? 12.340 10.138 -19.355 1.00 96.56 250 SER A O 1
ATOM 1919 N N . CYS A 1 251 ? 11.420 8.744 -20.847 1.00 96.44 251 CYS A N 1
ATOM 1920 C CA . CYS A 1 251 ? 10.448 9.702 -21.390 1.00 96.44 251 CYS A CA 1
ATOM 1921 C C . CYS A 1 251 ? 9.039 9.561 -20.787 1.00 96.44 251 CYS A C 1
ATOM 1923 O O . CYS A 1 251 ? 8.057 10.013 -21.377 1.00 96.44 251 CYS A O 1
ATOM 1925 N N . THR A 1 252 ? 8.906 8.916 -19.628 1.00 96.31 252 THR A N 1
ATOM 1926 C CA . THR A 1 252 ? 7.620 8.728 -18.943 1.00 96.31 252 THR A CA 1
ATOM 1927 C C . THR A 1 252 ? 7.581 9.496 -17.624 1.00 96.31 252 THR A C 1
ATOM 1929 O O . THR A 1 252 ? 8.614 9.862 -17.065 1.00 96.31 252 THR A O 1
ATOM 1932 N N . LYS A 1 253 ? 6.387 9.648 -17.035 1.00 95.75 253 LYS A N 1
ATOM 1933 C CA . LYS A 1 253 ? 6.240 10.196 -15.672 1.00 95.75 253 LYS A CA 1
ATOM 1934 C C . LYS A 1 253 ? 6.913 9.346 -14.579 1.00 95.75 253 LYS A C 1
ATOM 1936 O O . LYS A 1 253 ? 6.971 9.777 -13.432 1.00 95.75 253 LYS A O 1
ATOM 1941 N N . TYR A 1 254 ? 7.389 8.144 -14.913 1.00 96.12 254 TYR A N 1
ATOM 1942 C CA . TYR A 1 254 ? 8.059 7.231 -13.989 1.00 96.12 254 TYR A CA 1
ATOM 1943 C C . TYR A 1 254 ? 9.589 7.310 -14.061 1.00 96.12 254 TYR A C 1
ATOM 1945 O O . TYR A 1 254 ? 10.245 6.611 -13.295 1.00 96.12 254 TYR A O 1
ATOM 1953 N N . ALA A 1 255 ? 10.168 8.171 -14.910 1.00 95.44 255 ALA A N 1
ATOM 1954 C CA . ALA A 1 255 ? 11.621 8.353 -15.010 1.00 95.44 255 ALA A CA 1
ATOM 1955 C C . ALA A 1 255 ? 12.279 8.629 -13.641 1.00 95.44 255 ALA A C 1
ATOM 1957 O O . ALA A 1 255 ? 13.337 8.087 -13.326 1.00 95.44 255 ALA A O 1
ATOM 1958 N N . GLY A 1 256 ? 11.595 9.387 -12.773 1.00 92.81 256 GLY A N 1
ATOM 1959 C CA . GLY A 1 256 ? 12.053 9.680 -11.411 1.00 92.81 256 GLY A CA 1
ATOM 1960 C C . GLY A 1 256 ? 12.250 8.448 -10.516 1.00 92.81 256 GLY A C 1
ATOM 1961 O O . GLY A 1 256 ? 13.010 8.521 -9.557 1.00 92.81 256 GLY A O 1
ATOM 1962 N N . CYS A 1 257 ? 11.653 7.293 -10.844 1.00 92.12 257 CYS A N 1
ATOM 1963 C CA . CYS A 1 257 ? 11.881 6.048 -10.102 1.00 92.12 257 CYS A CA 1
ATOM 1964 C C . CYS A 1 257 ? 13.327 5.544 -10.217 1.00 92.12 257 CYS A C 1
ATOM 1966 O O . CYS A 1 257 ? 13.748 4.757 -9.375 1.00 92.12 257 CYS A O 1
ATOM 1968 N N . PHE A 1 258 ? 14.072 5.987 -11.235 1.00 93.25 258 PHE A N 1
ATOM 1969 C CA . PHE A 1 258 ? 15.441 5.550 -11.525 1.00 93.25 258 PHE A CA 1
ATOM 1970 C C . PHE A 1 258 ? 16.499 6.587 -11.118 1.00 93.25 258 PHE A C 1
ATOM 1972 O O . PHE A 1 258 ? 17.666 6.238 -10.961 1.00 93.25 258 PHE A O 1
ATOM 1979 N N . ALA A 1 259 ? 16.100 7.847 -10.913 1.00 84.75 259 ALA A N 1
ATOM 1980 C CA . ALA A 1 259 ? 17.012 8.957 -10.635 1.00 84.75 259 ALA A CA 1
ATOM 1981 C C . ALA A 1 259 ? 17.745 8.814 -9.290 1.00 84.75 259 ALA A C 1
ATOM 1983 O O . ALA A 1 259 ? 18.928 9.118 -9.204 1.00 84.75 259 ALA A O 1
ATOM 1984 N N . CYS A 1 260 ? 17.084 8.265 -8.267 1.00 68.62 260 CYS A N 1
ATOM 1985 C CA . CYS A 1 260 ? 17.638 8.115 -6.915 1.00 68.62 260 CYS A CA 1
ATOM 1986 C C . CYS A 1 260 ? 18.778 7.084 -6.789 1.00 68.62 260 CYS A C 1
ATOM 1988 O O . CYS A 1 260 ? 19.198 6.786 -5.675 1.00 68.62 260 CYS A O 1
ATOM 1990 N N . TYR A 1 261 ? 19.231 6.485 -7.894 1.00 65.94 261 TYR A N 1
ATOM 1991 C CA . TYR A 1 261 ? 20.228 5.409 -7.891 1.00 65.94 261 TYR A CA 1
ATOM 1992 C C . TYR A 1 261 ? 21.415 5.668 -8.825 1.00 65.94 261 TYR A C 1
ATOM 1994 O O . TYR A 1 261 ? 22.262 4.788 -8.979 1.00 65.94 261 TYR A O 1
ATOM 2002 N N . ASN A 1 262 ? 21.454 6.830 -9.481 1.00 56.69 262 ASN A N 1
ATOM 2003 C CA . ASN A 1 262 ? 22.532 7.186 -10.404 1.00 56.69 262 ASN A CA 1
ATOM 2004 C C . ASN A 1 262 ? 23.629 8.033 -9.762 1.00 56.69 262 ASN A C 1
ATOM 2006 O O . ASN A 1 262 ? 24.748 8.024 -10.269 1.00 56.69 262 ASN A O 1
ATOM 2010 N N . ASP A 1 263 ? 23.343 8.665 -8.628 1.00 55.09 263 ASP A N 1
ATOM 2011 C CA . ASP A 1 263 ? 24.341 9.407 -7.876 1.00 55.09 263 ASP A CA 1
ATOM 2012 C C . ASP A 1 263 ? 24.901 8.476 -6.803 1.00 55.09 263 ASP A C 1
ATOM 2014 O O . ASP A 1 263 ? 24.219 8.120 -5.842 1.00 55.09 263 ASP A O 1
ATOM 2018 N N . GLY A 1 264 ? 26.141 8.019 -7.000 1.00 51.97 264 GLY A N 1
ATOM 2019 C CA . GLY A 1 264 ? 26.918 7.489 -5.887 1.00 51.97 264 GLY A CA 1
ATOM 2020 C C . GLY A 1 264 ? 26.924 8.534 -4.775 1.00 51.97 264 GLY A C 1
ATOM 2021 O O . GLY A 1 264 ? 27.021 9.721 -5.070 1.00 51.97 264 GLY A O 1
ATOM 2022 N N . ASP A 1 265 ? 26.761 8.092 -3.531 1.00 45.38 265 ASP A N 1
ATOM 2023 C CA . ASP A 1 265 ? 26.732 8.908 -2.316 1.00 45.38 265 ASP A CA 1
ATOM 2024 C C . ASP A 1 265 ? 27.962 9.839 -2.170 1.00 45.38 265 ASP A C 1
ATOM 2026 O O . ASP A 1 265 ? 28.831 9.619 -1.327 1.00 45.38 265 ASP A O 1
ATOM 2030 N N . ASP A 1 266 ? 28.001 10.934 -2.927 1.00 43.81 266 ASP A N 1
ATOM 2031 C CA . ASP A 1 266 ? 28.817 12.121 -2.662 1.00 43.81 266 ASP A CA 1
ATOM 2032 C C . ASP A 1 266 ? 28.017 13.157 -1.851 1.00 43.81 266 ASP A C 1
ATOM 2034 O O . ASP A 1 266 ? 28.395 14.319 -1.740 1.00 43.81 266 ASP A O 1
ATOM 2038 N N . TYR A 1 267 ? 26.958 12.725 -1.154 1.00 41.25 267 TYR A N 1
ATOM 2039 C CA . TYR A 1 267 ? 26.422 13.445 0.005 1.00 41.25 267 TYR A CA 1
ATOM 2040 C C . TYR A 1 267 ? 27.289 13.171 1.252 1.00 41.25 267 TYR A C 1
ATOM 2042 O O . TYR A 1 267 ? 26.817 12.761 2.312 1.00 41.25 267 TYR A O 1
ATOM 2050 N N . ARG A 1 268 ? 28.604 13.399 1.137 1.00 37.16 268 ARG A N 1
ATOM 2051 C CA . ARG A 1 268 ? 29.453 13.692 2.297 1.00 37.16 268 ARG A CA 1
ATOM 2052 C C . ARG A 1 268 ? 29.414 15.199 2.489 1.00 37.16 268 ARG A C 1
ATOM 2054 O O . ARG A 1 268 ? 29.869 15.939 1.627 1.00 37.16 268 ARG A O 1
ATOM 2061 N N . GLY A 1 269 ? 28.818 15.61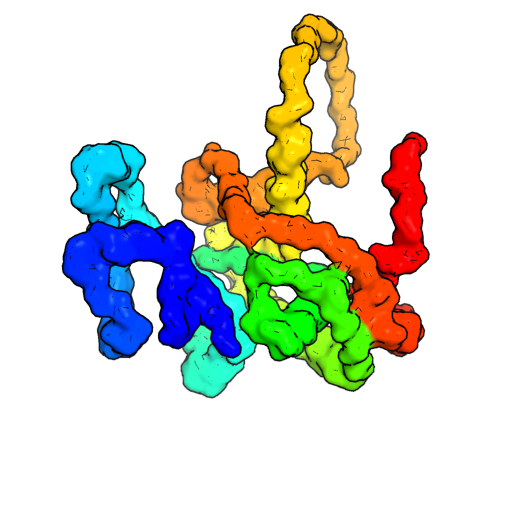9 3.603 1.00 45.72 269 GLY A N 1
ATOM 2062 C CA . GLY A 1 269 ? 28.586 17.019 3.938 1.00 45.72 269 GLY A CA 1
ATOM 2063 C C . GLY A 1 269 ? 29.766 17.935 3.612 1.00 45.72 269 GLY A C 1
ATOM 2064 O O . GLY A 1 269 ? 30.903 17.666 4.004 1.00 45.72 269 GLY A O 1
ATOM 2065 N N . SER A 1 270 ? 29.450 19.021 2.910 1.00 34.72 270 SER A N 1
ATOM 2066 C CA . SER A 1 270 ? 30.204 20.277 2.940 1.00 34.72 270 SER A CA 1
ATOM 2067 C C . SER A 1 270 ? 29.279 21.361 3.468 1.00 34.72 270 SER A C 1
ATOM 2069 O O . SER A 1 270 ? 28.090 21.335 3.074 1.00 34.72 270 SER A O 1
#

pLDDT: mean 74.75, std 20.9, range [25.88, 98.06]

Nearest PDB structures (foldseek):
  5hoq-assembly1_C-2  TM=1.792E-01  e=3.584E+00  Micromonospora echinospora

Sequence (270 aa):
MHNEVFNEAKIYSFNEGLFQASPGWDWDVFSRDEDPQHFLVELLQLRPHTEERGRAMAGRGCKAVGFKLFPEHWKGATTTVFQRLLADPRVKKIVLRRGNHLDVYASKLRADKTGAYIGKRLDQVPLEVDLAAFQGFVTHYDKVYAYYDTLLEGQGTASVLRISYDDLAAAFTDDAGMVGGAARSELGGAGGGSGGGDGGADGCCAARRIQAFLGAAAAPPKALAVTVKQTRRPLKEGIENFDDLAFAFSCTKYAGCFACYNDGDDYRGS

Organism: NCBI:txid145388

InterPro domains:
  IPR027417 P-loop containing nucleoside triphosphate hydrolase [G3DSA:3.40.50.300] (1-179)